Protein AF-0000000082829479 (afdb_homodimer)

Radius of gyration: 20.11 Å; Cα contacts (8 Å, |Δi|>4): 450; chains: 2; bounding box: 52×61×46 Å

Secondary structure (DSSP, 8-state):
-EEEEEEEEEEEEEEEEEETTEEEEEEEEEEEE----STTEEE-EEEEEE-SSHHHHHTTTTS-SSEEEEEEEEEEE-SS-EEEEEEEEE-TTS---------/-EEEEEEEEEEEEEEEEEETTEEEEEEEEEEEE-----TTEEE-EEEEEE-SSHHHHHHHTTS-SSEEEEEEEEEEE-SS-EEEEEEEEE-TTS---------

Sequence (206 aa):
MQFKTEMIILGAKSSKGEFNGKPYDSTTVFYQADLQSGENFVGQVGESIKWGTSFNFERIKNLPFPFTCTATMEQVSNGKSSVLILVDLDLSKVSQSTSAKLAMQFKTEMIILGAKSSKGEFNGKPYDSTTVFYQADLQSGENFVGQVGESIKWGTSFNFERIKNLPFPFTCTATMEQVSNGKSSVLILVDLDLSKVSQSTSAKLA

Nearest PDB structures (foldseek):
  5xgt-assembly1_A  TM=4.710E-01  e=6.781E-02  Staphylococcus aureus
  7dep-assembly1_B-2  TM=4.517E-01  e=6.075E-02  Staphylococcus aureus subsp. aureus ED98
  7d8j-assembly1_B-2  TM=4.539E-01  e=1.633E-01  Staphylococcus aureus subsp. aureus ED98
  1x3g-assembly1_A-2  TM=4.348E-01  e=1.725E-01  Mycolicibacterium smegmatis
  7pt6-assembly1_4  TM=4.666E-01  e=1.733E+00  Saccharomyces cerevisiae S288C

Structure (mmCIF, N/CA/C/O backbone):
data_AF-0000000082829479-model_v1
#
loop_
_entity.id
_entity.type
_entity.pdbx_description
1 polymer 'Uncharacterized protein'
#
loop_
_atom_site.group_PDB
_atom_site.id
_atom_site.type_symbol
_atom_site.label_atom_id
_atom_site.label_alt_id
_atom_site.label_comp_id
_atom_site.label_asym_id
_atom_site.label_entity_id
_atom_site.label_seq_id
_atom_site.pdbx_PDB_ins_code
_atom_site.Cartn_x
_atom_site.Cartn_y
_atom_site.Cartn_z
_atom_site.occupancy
_atom_site.B_iso_or_equiv
_atom_site.auth_seq_id
_atom_site.auth_comp_id
_atom_site.auth_asym_id
_atom_site.auth_atom_id
_atom_site.pdbx_PDB_model_num
ATOM 1 N N . MET A 1 1 ? -13.148 6.293 20.5 1 87.44 1 MET A N 1
ATOM 2 C CA . MET A 1 1 ? -12.008 6.145 21.406 1 87.44 1 MET A CA 1
ATOM 3 C C . MET A 1 1 ? -10.695 6.289 20.625 1 87.44 1 MET A C 1
ATOM 5 O O . MET A 1 1 ? -10.609 5.898 19.469 1 87.44 1 MET A O 1
ATOM 9 N N . GLN A 1 2 ? -9.641 7.023 21.391 1 93.12 2 GLN A N 1
ATOM 10 C CA . GLN A 1 2 ? -8.328 7.215 20.781 1 93.12 2 GLN A CA 1
ATOM 11 C C . GLN A 1 2 ? -7.301 6.25 21.359 1 93.12 2 GLN A C 1
ATOM 13 O O . GLN A 1 2 ? -7.352 5.926 22.562 1 93.12 2 GLN A O 1
ATOM 18 N N . PHE A 1 3 ? -6.398 5.75 20.469 1 95.62 3 PHE A N 1
ATOM 19 C CA . PHE A 1 3 ? -5.293 4.906 20.922 1 95.62 3 PHE A CA 1
ATOM 20 C C . PHE A 1 3 ? -4.008 5.262 20.188 1 95.62 3 PHE A C 1
ATOM 22 O O . PHE A 1 3 ? -4.043 5.914 19.141 1 95.62 3 PHE A O 1
ATOM 29 N N . LYS A 1 4 ? -2.92 4.777 20.844 1 97.12 4 LY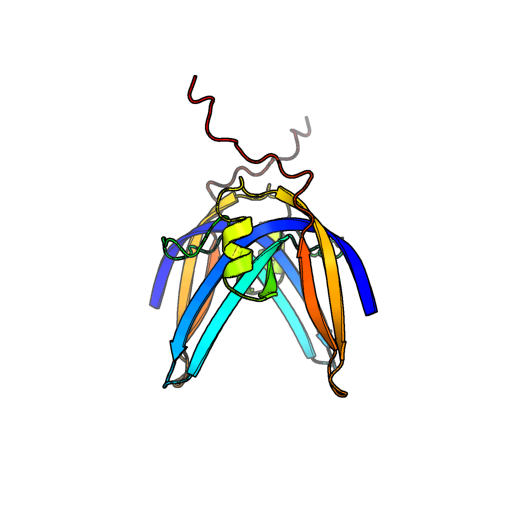S A N 1
ATOM 30 C CA . LYS A 1 4 ? -1.614 5.035 20.234 1 97.12 4 LYS A CA 1
ATOM 31 C C . LYS A 1 4 ? -0.97 3.746 19.75 1 97.12 4 LYS A C 1
ATOM 33 O O . LYS A 1 4 ? -1.113 2.693 20.375 1 97.12 4 LYS A O 1
ATOM 38 N N . THR A 1 5 ? -0.318 3.91 18.688 1 96.19 5 THR A N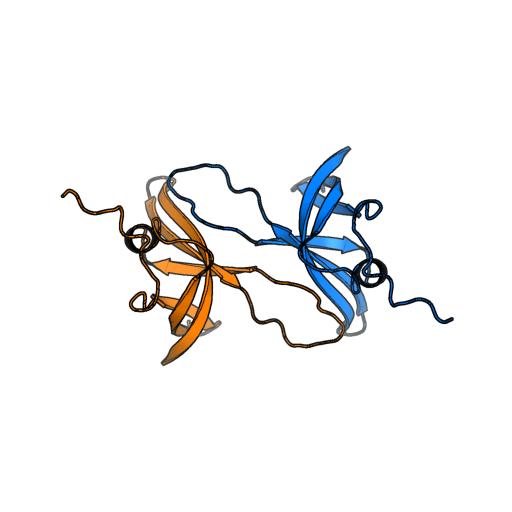 1
ATOM 39 C CA . THR A 1 5 ? 0.402 2.771 18.125 1 96.19 5 THR A CA 1
ATOM 40 C C . THR A 1 5 ? 1.676 3.23 17.422 1 96.19 5 THR A C 1
ATOM 42 O O . THR A 1 5 ? 1.763 4.371 16.953 1 96.19 5 THR A O 1
ATOM 45 N N . GLU A 1 6 ? 2.65 2.336 17.391 1 96.69 6 GLU A N 1
ATOM 46 C CA . GLU A 1 6 ? 3.838 2.613 16.594 1 96.69 6 GLU A CA 1
ATOM 47 C C . GLU A 1 6 ? 3.609 2.248 15.125 1 96.69 6 GLU A C 1
ATOM 49 O O . GLU A 1 6 ? 3.121 1.157 14.82 1 96.69 6 GLU A O 1
ATOM 54 N N . MET A 1 7 ? 3.969 3.232 14.266 1 96.19 7 MET A N 1
ATOM 55 C CA . MET A 1 7 ? 3.787 3.014 12.828 1 96.19 7 MET A CA 1
ATOM 56 C C . MET A 1 7 ? 5.062 3.34 12.062 1 96.19 7 MET A C 1
ATOM 58 O O . MET A 1 7 ? 5.848 4.191 12.492 1 96.19 7 MET A O 1
ATOM 62 N N . ILE A 1 8 ? 5.234 2.545 10.984 1 95.94 8 ILE A N 1
ATOM 63 C CA . ILE A 1 8 ? 6.25 2.906 10 1 95.94 8 ILE A CA 1
ATOM 64 C C . ILE A 1 8 ? 5.602 3.648 8.836 1 95.94 8 ILE A C 1
ATOM 66 O O . ILE A 1 8 ? 4.816 3.068 8.086 1 95.94 8 ILE A O 1
ATOM 70 N N . ILE A 1 9 ? 5.914 4.906 8.68 1 97.38 9 ILE A N 1
ATOM 71 C CA . ILE A 1 9 ? 5.375 5.75 7.621 1 97.38 9 ILE A CA 1
ATOM 72 C C . ILE A 1 9 ? 6.238 5.613 6.367 1 97.38 9 ILE A C 1
ATOM 74 O O . ILE A 1 9 ? 7.453 5.836 6.414 1 97.38 9 ILE A O 1
ATOM 78 N N . LEU A 1 10 ? 5.562 5.25 5.34 1 95.81 10 LEU A N 1
ATOM 79 C CA . LEU A 1 10 ? 6.27 4.996 4.09 1 95.81 10 LEU A CA 1
ATOM 80 C C . LEU A 1 10 ? 6.238 6.227 3.188 1 95.81 10 LEU A C 1
ATOM 82 O O . LEU A 1 10 ? 7.125 6.418 2.355 1 95.81 10 LEU A O 1
ATOM 86 N N . GLY A 1 11 ? 5.203 6.992 3.303 1 95.62 11 GLY A N 1
ATOM 87 C CA . GLY A 1 11 ? 5.008 8.164 2.465 1 95.62 11 GLY A CA 1
ATOM 88 C C . GLY A 1 11 ? 3.689 8.867 2.721 1 95.62 11 GLY A C 1
ATOM 89 O O . GLY A 1 11 ? 2.979 8.539 3.67 1 95.62 11 GLY A O 1
ATOM 90 N N . ALA A 1 12 ? 3.461 9.875 1.854 1 96.81 12 ALA A N 1
ATOM 91 C CA . ALA A 1 12 ? 2.223 10.641 1.991 1 96.81 12 ALA A CA 1
ATOM 92 C C . ALA A 1 12 ? 1.906 11.406 0.71 1 96.81 12 ALA A C 1
ATOM 94 O O . ALA A 1 12 ? 2.789 11.633 -0.12 1 96.81 12 ALA A O 1
ATOM 95 N N . LYS A 1 13 ? 0.643 11.656 0.628 1 95.5 13 LYS A N 1
ATOM 96 C CA . LYS A 1 13 ? 0.143 12.461 -0.486 1 95.5 13 LYS A CA 1
ATOM 97 C C . LYS A 1 13 ? -0.833 13.531 -0.002 1 95.5 13 LYS A C 1
ATOM 99 O O . LYS A 1 13 ? -1.669 13.266 0.865 1 95.5 13 LYS A O 1
ATOM 104 N N . SER A 1 14 ? -0.688 14.68 -0.664 1 96.31 14 SER A N 1
ATOM 105 C CA . SER A 1 14 ? -1.667 15.727 -0.41 1 96.31 14 SER A CA 1
ATOM 106 C C . SER A 1 14 ? -2.582 15.938 -1.612 1 96.31 14 SER A C 1
ATOM 108 O O . SER A 1 14 ? -2.16 15.758 -2.758 1 96.31 14 SER A O 1
ATOM 110 N N . SER A 1 15 ? -3.762 16.203 -1.288 1 93.56 15 SER A N 1
ATOM 111 C CA . SER A 1 15 ? -4.758 16.531 -2.303 1 93.56 15 SER A CA 1
ATOM 112 C C . SER A 1 15 ? -5.516 17.797 -1.935 1 93.56 15 SER A C 1
ATOM 114 O O . SER A 1 15 ? -6.246 17.828 -0.941 1 93.56 15 SER A O 1
ATOM 116 N N . LYS A 1 16 ? -5.215 18.797 -2.793 1 94.31 16 LYS A N 1
ATOM 117 C CA . LYS A 1 16 ? -5.863 20.078 -2.568 1 94.31 16 LYS A CA 1
ATOM 118 C C . LYS A 1 16 ? -6.316 20.703 -3.885 1 94.31 16 LYS A C 1
ATOM 120 O O . LYS A 1 16 ? -5.559 20.734 -4.855 1 94.31 16 LYS A O 1
ATOM 125 N N . GLY A 1 17 ? -7.578 21.062 -3.918 1 94.25 17 GLY A N 1
ATOM 126 C CA . GLY A 1 17 ? -8.102 21.703 -5.117 1 94.25 17 GLY A CA 1
ATOM 127 C C . GLY A 1 17 ? -9.609 21.859 -5.098 1 94.25 17 GLY A C 1
ATOM 128 O O . GLY A 1 17 ? -10.195 22.141 -4.051 1 94.25 17 GLY A O 1
ATOM 129 N N . GLU A 1 18 ? -10.188 21.938 -6.27 1 94 18 GLU A N 1
ATOM 130 C CA . GLU A 1 18 ? -11.625 22.062 -6.449 1 94 18 GLU A CA 1
ATOM 131 C C . GLU A 1 18 ? -12.141 21.047 -7.477 1 94 18 GLU A C 1
ATOM 133 O O . GLU A 1 18 ? -11.508 20.844 -8.516 1 94 18 GLU A O 1
ATOM 138 N N . PHE A 1 19 ? -13.203 20.312 -7.082 1 92.19 19 PHE A N 1
ATOM 139 C CA . PHE A 1 19 ? -13.859 19.391 -8 1 92.19 19 PHE A CA 1
ATOM 140 C C . PHE A 1 19 ? -15.336 19.719 -8.141 1 92.19 19 PHE A C 1
ATOM 142 O O . PHE A 1 19 ? -16.109 19.594 -7.184 1 92.19 19 PHE A O 1
ATOM 149 N N . ASN A 1 20 ? -15.664 20.078 -9.266 1 94.88 20 ASN A N 1
ATOM 150 C CA . ASN A 1 20 ? -17.047 20.469 -9.539 1 94.88 20 ASN A CA 1
ATOM 151 C C . ASN A 1 20 ? -17.516 21.547 -8.562 1 94.88 20 ASN A C 1
ATOM 153 O O . ASN A 1 20 ? -18.609 21.438 -8 1 94.88 20 ASN A O 1
ATOM 157 N N . GLY A 1 21 ? -16.688 22.453 -8.258 1 94.56 21 GLY A N 1
ATOM 158 C CA . GLY A 1 21 ? -17.031 23.594 -7.422 1 94.56 21 GLY A CA 1
ATOM 159 C C . GLY A 1 21 ? -16.859 23.312 -5.938 1 94.56 21 GLY A C 1
ATOM 160 O O . GLY A 1 21 ? -17.047 24.203 -5.109 1 94.56 21 GLY A O 1
ATOM 161 N N . LYS A 1 22 ? -16.609 22.172 -5.562 1 95.44 22 LYS A N 1
ATOM 162 C CA . LYS A 1 22 ? -16.422 21.812 -4.156 1 95.44 22 LYS A CA 1
ATOM 163 C C . LYS A 1 22 ? -14.938 21.656 -3.826 1 95.44 22 LYS A C 1
ATOM 165 O O . LYS A 1 22 ? -14.234 20.875 -4.469 1 95.44 22 LYS A O 1
ATOM 170 N N . PRO A 1 23 ? -14.539 22.578 -2.912 1 96.38 23 PRO A N 1
ATOM 171 C CA . PRO A 1 23 ? -13.133 22.453 -2.506 1 96.38 23 PRO A CA 1
ATOM 172 C C . PRO A 1 23 ? -12.836 21.172 -1.752 1 96.38 23 PRO A C 1
ATOM 174 O O . PRO A 1 23 ? -13.695 20.672 -1.02 1 96.38 23 PRO A O 1
ATOM 177 N N . TYR A 1 24 ? -11.633 20.609 -1.949 1 96 24 TYR A N 1
ATOM 178 C CA . TYR A 1 24 ? -11.148 19.5 -1.144 1 96 24 TYR A CA 1
ATOM 179 C C . TYR A 1 24 ? -9.719 19.734 -0.672 1 96 24 TYR A C 1
ATOM 181 O O . TYR A 1 24 ? -8.977 20.5 -1.298 1 96 24 TYR A O 1
ATOM 189 N N . ASP A 1 25 ? -9.359 19.359 0.456 1 97.5 25 ASP A N 1
ATOM 190 C CA . ASP A 1 25 ? -8.055 19.453 1.1 1 97.5 25 ASP A CA 1
ATOM 191 C C . ASP A 1 25 ? -7.816 18.266 2.037 1 97.5 25 ASP A C 1
ATOM 193 O O . ASP A 1 25 ? -8.492 18.141 3.062 1 97.5 25 ASP A O 1
ATOM 197 N N . SER A 1 26 ? -6.809 17.391 1.611 1 96.88 26 SER A N 1
ATOM 198 C CA . SER A 1 26 ? -6.625 16.203 2.438 1 96.88 26 SER A CA 1
ATOM 199 C C . SER A 1 26 ? -5.184 15.695 2.371 1 96.88 26 SER A C 1
ATOM 201 O O . SER A 1 26 ? -4.43 16.078 1.476 1 96.88 26 SER A O 1
ATOM 203 N N . THR A 1 27 ? -4.809 14.859 3.33 1 97.56 27 THR A N 1
ATOM 204 C CA . THR A 1 27 ? -3.557 14.109 3.338 1 97.56 27 THR A CA 1
ATOM 205 C C . THR A 1 27 ? -3.824 12.609 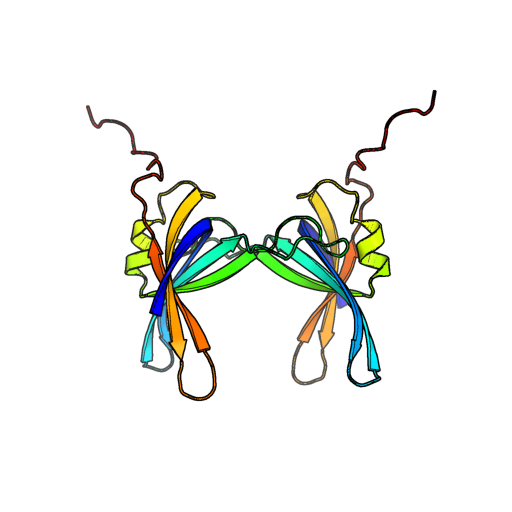3.492 1 97.56 27 THR A C 1
ATOM 207 O O . THR A 1 27 ? -4.645 12.203 4.32 1 97.56 27 THR A O 1
ATOM 210 N N . THR A 1 28 ? -3.252 11.891 2.664 1 96.75 28 THR A N 1
ATOM 211 C CA . THR A 1 28 ? -3.219 10.438 2.797 1 96.75 28 THR A CA 1
ATOM 212 C C . THR A 1 28 ? -1.827 9.961 3.203 1 96.75 28 THR A C 1
ATOM 214 O O . THR A 1 28 ? -0.832 10.336 2.578 1 96.75 28 THR A O 1
ATOM 217 N N . VAL A 1 29 ? -1.782 9.172 4.27 1 97.62 29 VAL A N 1
ATOM 218 C CA . VAL A 1 29 ? -0.522 8.609 4.746 1 97.62 29 VAL A CA 1
ATOM 219 C C . VAL A 1 29 ? -0.43 7.137 4.34 1 97.62 29 VAL A C 1
ATOM 221 O O . VAL A 1 29 ? -1.406 6.395 4.457 1 97.62 29 VAL A O 1
ATOM 224 N N . PHE A 1 30 ? 0.696 6.777 3.787 1 96.12 30 PHE A N 1
ATOM 225 C CA . PHE A 1 30 ? 1.007 5.383 3.482 1 96.12 30 PHE A CA 1
ATOM 226 C C . PHE A 1 30 ? 1.889 4.777 4.566 1 96.12 30 PHE A C 1
ATOM 228 O O .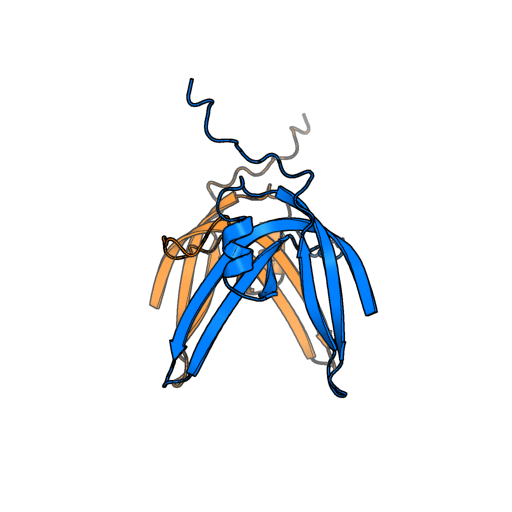 PHE A 1 30 ? 2.902 5.363 4.953 1 96.12 30 PHE A O 1
ATOM 235 N N . TYR A 1 31 ? 1.448 3.635 5.055 1 96.19 31 TYR A N 1
ATOM 236 C CA . TYR A 1 31 ? 2.174 3.031 6.168 1 96.19 31 TYR A CA 1
ATOM 237 C C . TYR A 1 31 ? 2.291 1.523 5.988 1 96.19 31 TYR A C 1
ATOM 239 O O . TYR A 1 31 ? 1.515 0.917 5.246 1 96.19 31 TYR A O 1
ATOM 247 N N . GLN A 1 32 ? 3.279 0.987 6.637 1 93.75 32 GLN A N 1
ATOM 248 C CA . GLN A 1 32 ? 3.482 -0.458 6.613 1 93.75 32 GLN A CA 1
ATOM 249 C C . GLN A 1 32 ? 2.451 -1.172 7.484 1 93.75 32 GLN A C 1
ATOM 251 O O . GLN A 1 32 ? 2.408 -0.965 8.703 1 93.75 32 GLN A O 1
ATOM 256 N N . ALA A 1 33 ? 1.668 -1.946 6.793 1 90.06 33 ALA A N 1
ATOM 257 C CA . ALA A 1 33 ? 0.646 -2.689 7.523 1 90.06 33 ALA A CA 1
ATOM 258 C C . ALA A 1 33 ? 1.238 -3.932 8.188 1 90.06 33 ALA A C 1
ATOM 260 O O . ALA A 1 33 ? 2.137 -4.566 7.629 1 90.06 33 ALA A O 1
ATOM 261 N N . ASP A 1 34 ? 0.665 -4.133 9.391 1 78.56 34 ASP A N 1
ATOM 262 C CA . ASP A 1 34 ? 1.026 -5.371 10.078 1 78.56 34 ASP A CA 1
ATOM 263 C C . ASP A 1 34 ? 0.134 -6.527 9.633 1 78.56 34 ASP A C 1
ATOM 265 O O . ASP A 1 34 ? -1.079 -6.5 9.852 1 78.56 34 ASP A O 1
ATOM 269 N N . LEU A 1 35 ? 0.639 -7.273 8.68 1 72.44 35 LEU A N 1
ATOM 270 C CA . LEU A 1 35 ? -0.17 -8.438 8.344 1 72.44 35 LEU A CA 1
ATOM 271 C C . LEU A 1 35 ? 0.124 -9.594 9.297 1 72.44 35 LEU A C 1
ATOM 273 O O . LEU A 1 35 ? 1.241 -9.719 9.797 1 72.44 35 LEU A O 1
ATOM 277 N N . GLN A 1 36 ? -1.011 -10.188 9.695 1 65.25 36 GLN A N 1
ATOM 278 C CA . GLN A 1 36 ? -0.919 -11.312 10.617 1 65.25 36 GLN A CA 1
ATOM 279 C C . GLN A 1 36 ? 0.109 -12.336 10.133 1 65.25 36 GLN A C 1
ATOM 281 O O . GLN A 1 36 ? 0.183 -12.633 8.938 1 65.25 36 GLN A O 1
ATOM 286 N N . SER A 1 37 ? 1.046 -12.57 11.039 1 63.72 37 SER A N 1
ATOM 287 C CA . SER A 1 37 ? 2.082 -13.578 10.867 1 63.72 37 SER A CA 1
ATOM 288 C C . SER A 1 37 ? 1.479 -14.93 10.5 1 63.72 37 SER A C 1
ATOM 290 O O . SER A 1 37 ? 0.489 -15.359 11.102 1 63.72 37 SER A O 1
ATOM 292 N N . GLY A 1 38 ? 1.53 -15.344 9.234 1 74.69 38 GLY A N 1
ATOM 293 C CA . GLY A 1 38 ? 1.189 -16.688 8.789 1 74.69 38 GLY A CA 1
ATOM 294 C C . GLY A 1 38 ? 2.029 -17.156 7.613 1 74.69 38 GLY A C 1
ATOM 295 O O . GLY A 1 38 ? 2.928 -16.453 7.16 1 74.69 38 GLY A O 1
ATOM 296 N N . GLU A 1 39 ? 1.783 -18.422 7.371 1 83.5 39 GLU A N 1
ATOM 297 C CA . GLU A 1 39 ? 2.512 -19.047 6.27 1 83.5 39 GLU A CA 1
ATOM 298 C C . GLU A 1 39 ? 2.025 -18.531 4.922 1 83.5 39 GLU A C 1
ATOM 300 O O . GLU A 1 39 ? 2.65 -18.781 3.889 1 83.5 39 GLU A O 1
ATOM 305 N N . ASN A 1 40 ? 1.023 -17.641 4.938 1 93.06 40 ASN A N 1
ATOM 306 C CA . ASN A 1 40 ? 0.413 -17.219 3.678 1 93.06 40 ASN A CA 1
ATOM 307 C C . ASN A 1 40 ? 0.745 -15.773 3.344 1 93.06 40 ASN A C 1
ATOM 309 O O . ASN A 1 40 ? 0.07 -15.148 2.523 1 93.06 40 ASN A O 1
ATOM 313 N N . PHE A 1 41 ? 1.721 -15.266 4.023 1 93.5 41 PHE A N 1
ATOM 314 C CA . PHE A 1 41 ? 2.131 -13.891 3.777 1 93.5 41 PHE A CA 1
ATOM 315 C C . PHE A 1 41 ? 3.65 -13.766 3.789 1 93.5 41 PHE A C 1
ATOM 317 O O . PHE A 1 41 ? 4.32 -14.375 4.625 1 93.5 41 PHE A O 1
ATOM 324 N N . VAL A 1 42 ? 4.238 -13.047 2.875 1 93.06 42 VAL A N 1
ATOM 325 C CA . VAL A 1 42 ? 5.664 -12.742 2.855 1 93.06 42 VAL A CA 1
ATOM 326 C C . VAL A 1 42 ? 5.871 -11.281 2.473 1 93.06 42 VAL A C 1
ATOM 328 O O . VAL A 1 42 ? 5.086 -10.711 1.707 1 93.06 42 VAL A O 1
ATOM 331 N N . GLY A 1 43 ? 6.906 -10.609 3.029 1 93.38 43 GLY A N 1
ATOM 332 C CA . GLY A 1 43 ? 7.305 -9.258 2.656 1 93.38 43 GLY A CA 1
ATOM 333 C C . GLY A 1 43 ? 6.559 -8.188 3.422 1 93.38 43 GLY A C 1
ATOM 334 O O . GLY A 1 43 ? 6.422 -8.266 4.645 1 93.38 43 GLY A O 1
ATOM 335 N N . GLN A 1 44 ? 6.234 -7.125 2.705 1 90.56 44 GLN A N 1
ATOM 336 C CA . GLN A 1 44 ? 5.609 -5.949 3.303 1 90.56 44 GLN A CA 1
ATOM 337 C C . GLN A 1 44 ? 4.328 -5.574 2.566 1 90.56 44 GLN A C 1
ATOM 339 O O . GLN A 1 44 ? 4.219 -5.777 1.355 1 90.56 44 GLN A O 1
ATOM 344 N N . VAL A 1 45 ? 3.447 -5.066 3.361 1 91.5 45 VAL A N 1
ATOM 345 C CA . VAL A 1 45 ? 2.209 -4.535 2.799 1 91.5 45 VAL A CA 1
ATOM 346 C C . VAL A 1 45 ? 2.057 -3.064 3.178 1 91.5 45 VAL A C 1
ATOM 348 O O . VAL A 1 45 ? 2.242 -2.693 4.34 1 91.5 45 VAL A O 1
ATOM 351 N N . GLY A 1 46 ? 1.848 -2.273 2.166 1 92.69 46 GLY A N 1
ATOM 352 C CA . GLY A 1 46 ? 1.509 -0.879 2.408 1 92.69 46 GLY A CA 1
ATOM 353 C C . GLY A 1 46 ? 0.013 -0.627 2.451 1 92.69 46 GLY A C 1
ATOM 354 O O . GLY A 1 46 ? -0.744 -1.225 1.683 1 92.69 46 GLY A O 1
ATOM 355 N N . GLU A 1 47 ? -0.371 0.164 3.389 1 92.31 47 GLU A N 1
ATOM 356 C CA . GLU A 1 47 ? -1.757 0.615 3.473 1 92.31 47 GLU A CA 1
ATOM 357 C C . GLU A 1 47 ? -1.839 2.137 3.551 1 92.31 47 GLU A C 1
ATOM 359 O O . GLU A 1 47 ? -0.815 2.812 3.668 1 92.31 47 GLU A O 1
ATOM 364 N N . SER A 1 48 ? -2.98 2.576 3.342 1 93.88 48 SER A N 1
ATOM 365 C CA . SER A 1 48 ? -3.164 4.023 3.41 1 93.88 48 SER A CA 1
ATOM 366 C C . SER A 1 48 ? -4.215 4.398 4.445 1 93.88 48 SER A C 1
ATOM 368 O O . SER A 1 48 ? -5.117 3.609 4.742 1 93.88 48 SER A O 1
ATOM 370 N N . ILE A 1 49 ? -4.07 5.613 4.98 1 95.12 49 ILE A N 1
ATOM 371 C CA . ILE A 1 49 ? -5.016 6.145 5.953 1 95.12 49 ILE A CA 1
ATOM 372 C C . ILE A 1 49 ? -5.102 7.664 5.816 1 95.12 49 ILE A C 1
ATOM 374 O O . ILE A 1 49 ? -4.102 8.32 5.527 1 95.12 49 ILE A O 1
ATOM 378 N N . LYS A 1 50 ? -6.27 8.219 6.012 1 96 50 LYS A N 1
ATOM 379 C CA . LYS A 1 50 ? -6.449 9.664 5.938 1 96 50 LYS A CA 1
ATOM 380 C C . LYS A 1 50 ? -5.891 10.352 7.176 1 96 50 LYS A C 1
ATOM 382 O O . LYS A 1 50 ? -6.043 9.852 8.297 1 96 50 LYS A O 1
ATOM 387 N N . TRP A 1 51 ? -5.34 11.617 6.801 1 97.75 51 TRP A N 1
ATOM 388 C CA . TRP A 1 51 ? -4.797 12.414 7.902 1 97.75 51 TRP A CA 1
ATOM 389 C C . TRP A 1 51 ? -5.074 13.898 7.691 1 97.75 51 TRP A C 1
ATOM 391 O O . TRP A 1 51 ? -4.191 14.648 7.266 1 97.75 51 TRP A O 1
ATOM 401 N N . GLY A 1 52 ? -6.297 14.297 7.957 1 96.12 52 GLY A N 1
ATOM 402 C CA . GLY A 1 52 ? -6.672 15.703 7.938 1 96.12 52 GLY A CA 1
ATOM 403 C C . GLY A 1 52 ? -6.434 16.359 6.59 1 96.12 52 GLY A C 1
ATOM 404 O O . GLY A 1 52 ? -6.77 15.797 5.547 1 96.12 52 GLY A O 1
ATOM 405 N N . THR A 1 53 ? -5.867 17.641 6.66 1 97.25 53 THR A N 1
ATOM 406 C CA . THR A 1 53 ? -5.707 18.453 5.465 1 97.25 53 THR A CA 1
ATOM 407 C C . THR A 1 53 ? -4.258 18.438 4.988 1 97.25 53 THR A C 1
ATOM 409 O O . THR A 1 53 ? -3.391 17.859 5.645 1 97.25 53 THR A O 1
ATOM 412 N N . SER A 1 54 ? -4.047 19.156 3.939 1 97.19 54 SER A N 1
ATOM 413 C CA . SER A 1 54 ? -2.709 19.266 3.367 1 97.19 54 SER A CA 1
ATOM 414 C C . SER A 1 54 ? -1.729 19.891 4.359 1 97.19 54 SER A C 1
ATOM 416 O O . SER A 1 54 ? -0.515 19.719 4.227 1 97.19 54 SER A O 1
ATOM 418 N N . PHE A 1 55 ? -2.234 20.609 5.34 1 97.06 55 PHE A N 1
ATOM 419 C CA . PHE A 1 55 ? -1.398 21.109 6.426 1 97.06 55 PHE A CA 1
ATOM 420 C C . PHE A 1 55 ? -0.554 19.984 7.02 1 97.06 55 PHE A C 1
ATOM 422 O O . PHE A 1 55 ? 0.626 20.188 7.312 1 97.06 55 PHE A O 1
ATOM 429 N N . ASN A 1 56 ? -1.116 18.828 7.16 1 97.81 56 ASN A N 1
ATOM 430 C CA . ASN A 1 56 ? -0.404 17.703 7.773 1 97.81 56 ASN A CA 1
ATOM 431 C C . ASN A 1 56 ? 0.674 17.156 6.844 1 97.81 56 ASN A C 1
ATOM 433 O O . ASN A 1 56 ? 1.71 16.672 7.309 1 97.81 56 ASN A O 1
ATOM 437 N N . PHE A 1 57 ? 0.415 17.203 5.625 1 98 57 PHE A N 1
ATOM 438 C CA . PHE A 1 57 ? 1.419 16.797 4.648 1 98 57 PHE A CA 1
ATOM 439 C C . PHE A 1 57 ? 2.662 17.672 4.754 1 98 57 PHE A C 1
ATOM 441 O O . PHE A 1 57 ? 3.787 17.156 4.738 1 98 57 PHE A O 1
ATOM 448 N N . GLU A 1 58 ? 2.486 18.984 4.938 1 97.12 58 GLU A N 1
ATOM 449 C CA . GLU A 1 58 ? 3.596 19.922 5.035 1 97.12 58 GLU A CA 1
ATOM 450 C C . GLU A 1 58 ? 4.484 19.609 6.238 1 97.12 58 GLU A C 1
ATOM 452 O O . GLU A 1 58 ? 5.691 19.844 6.199 1 97.12 58 GLU A O 1
ATOM 457 N N . ARG A 1 59 ? 3.947 19.031 7.195 1 97 59 ARG A N 1
ATOM 458 C CA . ARG A 1 59 ? 4.68 18.766 8.43 1 97 59 ARG A CA 1
ATOM 459 C C . ARG A 1 59 ? 5.695 17.641 8.234 1 97 59 ARG A C 1
ATOM 461 O O . ARG A 1 59 ? 6.66 17.531 8.992 1 97 59 ARG A O 1
ATOM 468 N N . ILE A 1 60 ? 5.5 16.859 7.168 1 97.25 60 ILE A N 1
ATOM 469 C CA . ILE A 1 60 ? 6.352 15.672 7.117 1 97.25 60 ILE A CA 1
ATOM 470 C C . ILE A 1 60 ? 7.051 15.594 5.762 1 97.25 60 ILE A C 1
ATOM 472 O O . ILE A 1 60 ? 7.883 14.719 5.535 1 97.25 60 ILE A O 1
ATOM 476 N N . LYS A 1 61 ? 6.781 16.453 4.812 1 95.44 61 LYS A N 1
ATOM 477 C CA . LYS A 1 61 ? 7.234 16.312 3.43 1 95.44 61 LYS A CA 1
ATOM 478 C C . LYS A 1 61 ? 8.758 16.375 3.346 1 95.44 61 LYS A C 1
ATOM 480 O O . LYS A 1 61 ? 9.352 15.836 2.412 1 95.44 61 LYS A O 1
ATOM 485 N N . ASN A 1 62 ? 9.391 16.984 4.324 1 95.38 62 ASN A N 1
ATOM 486 C CA . ASN A 1 62 ? 10.844 17.156 4.254 1 95.38 62 ASN A CA 1
ATOM 487 C C . ASN A 1 62 ? 11.57 16.125 5.121 1 95.38 62 ASN A C 1
ATOM 489 O O . ASN A 1 62 ? 12.797 16.156 5.23 1 95.38 62 ASN A O 1
ATOM 493 N N . LEU A 1 63 ? 10.852 15.211 5.703 1 95.12 63 LEU A N 1
ATOM 494 C CA . LEU A 1 63 ? 11.469 14.156 6.5 1 95.12 63 LEU A CA 1
ATOM 495 C C . LEU A 1 63 ? 11.977 13.031 5.613 1 95.12 63 LEU A C 1
ATOM 497 O O . LEU A 1 63 ? 11.492 12.844 4.496 1 95.12 63 LEU A O 1
ATOM 501 N N . PRO A 1 64 ? 13.008 12.398 6.148 1 95.06 64 PRO A N 1
ATOM 502 C CA . PRO A 1 64 ? 13.422 11.203 5.418 1 95.06 64 PRO A CA 1
ATOM 503 C C . PRO A 1 64 ? 12.438 10.039 5.582 1 95.06 64 PRO A C 1
ATOM 505 O O . PRO A 1 64 ? 11.953 9.797 6.688 1 95.06 64 PRO A O 1
ATOM 508 N N . PHE A 1 65 ? 12.102 9.438 4.5 1 94.06 65 PHE A N 1
ATOM 509 C CA . PHE A 1 65 ? 11.25 8.25 4.535 1 94.06 65 PHE A CA 1
ATOM 510 C C . PHE A 1 65 ? 12.047 7.004 4.191 1 94.06 65 PHE A C 1
ATOM 512 O O . PHE A 1 65 ? 12.984 7.059 3.389 1 94.06 65 PHE A O 1
ATOM 519 N N . PRO A 1 66 ? 11.625 5.801 4.73 1 93.62 66 PRO A N 1
ATOM 520 C CA . PRO A 1 66 ? 10.57 5.664 5.734 1 93.62 66 PRO A CA 1
ATOM 521 C C . PRO A 1 66 ? 11.023 6.098 7.129 1 93.62 66 PRO A C 1
ATOM 523 O O . PRO A 1 66 ? 12.227 6.191 7.391 1 93.62 66 PRO A O 1
ATOM 526 N N . PHE A 1 67 ? 10.039 6.414 8 1 96.25 67 PHE A N 1
ATOM 527 C CA . PHE A 1 67 ? 10.383 6.684 9.391 1 96.25 67 PHE A CA 1
ATOM 528 C C . PHE A 1 67 ? 9.367 6.051 10.336 1 96.25 67 PHE A C 1
ATOM 530 O O . PHE A 1 67 ? 8.234 5.766 9.93 1 96.25 67 PHE A O 1
ATOM 537 N N . THR A 1 68 ? 9.812 5.789 11.594 1 97.06 68 THR A N 1
ATOM 538 C CA . THR A 1 68 ? 8.961 5.234 12.641 1 97.06 68 THR A CA 1
ATOM 539 C C . THR A 1 68 ? 8.5 6.324 13.602 1 97.06 68 THR A C 1
ATOM 541 O O . THR A 1 68 ? 9.281 7.203 13.969 1 97.06 68 THR A O 1
ATOM 544 N N . CYS A 1 69 ? 7.27 6.23 13.953 1 97.81 69 CYS A N 1
ATOM 545 C CA . CYS A 1 69 ? 6.762 7.195 14.93 1 97.81 69 CYS A CA 1
ATOM 546 C C . CYS A 1 69 ? 5.551 6.641 15.664 1 97.81 69 CYS A C 1
ATOM 548 O O . CYS A 1 69 ? 5.031 5.582 15.305 1 97.81 69 CYS A O 1
ATOM 550 N N . THR A 1 70 ? 5.188 7.289 16.75 1 98.12 70 THR A N 1
ATOM 551 C CA . THR A 1 70 ? 3.938 6.992 17.438 1 98.12 70 THR A CA 1
ATOM 552 C C . THR A 1 70 ? 2.77 7.727 16.797 1 98.12 70 THR A C 1
ATOM 554 O O . THR A 1 70 ? 2.83 8.945 16.578 1 98.12 70 THR A O 1
ATOM 557 N N . ALA A 1 71 ? 1.787 6.988 16.484 1 98.19 71 ALA A N 1
ATOM 558 C CA . ALA A 1 71 ? 0.582 7.551 15.883 1 98.19 71 ALA A CA 1
ATOM 559 C C . ALA A 1 71 ? -0.593 7.504 16.859 1 98.19 71 ALA A C 1
ATOM 561 O O . ALA A 1 71 ? -0.776 6.512 17.562 1 98.19 71 ALA A O 1
ATOM 562 N N . THR A 1 72 ? -1.329 8.594 16.891 1 98.25 72 THR A N 1
ATOM 563 C CA . THR A 1 72 ? -2.609 8.617 17.594 1 98.25 72 THR A CA 1
ATOM 564 C C . THR A 1 72 ? -3.758 8.352 16.625 1 98.25 72 THR A C 1
ATOM 566 O O . THR A 1 72 ? -3.992 9.125 15.695 1 98.25 72 THR A O 1
ATOM 569 N N . MET A 1 73 ? -4.441 7.27 16.906 1 96.81 73 MET A N 1
ATOM 570 C CA . MET A 1 73 ? -5.539 6.836 16.031 1 96.81 73 MET A CA 1
ATOM 571 C C . MET A 1 73 ? -6.879 6.984 16.75 1 96.81 73 MET A C 1
ATOM 573 O O . MET A 1 73 ? -6.941 6.949 17.984 1 96.81 73 MET A O 1
ATOM 577 N N . GLU A 1 74 ? -7.938 7.191 15.898 1 94.5 74 GLU A N 1
ATOM 578 C CA . GLU A 1 74 ? -9.289 7.25 16.438 1 94.5 74 GLU A CA 1
ATOM 579 C C . GLU A 1 74 ? -10.25 6.387 15.625 1 94.5 74 GLU A C 1
ATOM 581 O O . GLU A 1 74 ? -10.242 6.43 14.398 1 94.5 74 GLU A O 1
ATOM 586 N N . GLN A 1 75 ? -11 5.578 16.359 1 91.81 75 GLN A N 1
ATOM 587 C CA . GLN A 1 75 ? -12.078 4.836 15.719 1 91.81 75 GLN A CA 1
ATOM 588 C C . GLN A 1 75 ? -13.383 5.617 15.766 1 91.81 75 GLN A C 1
ATOM 590 O O . GLN A 1 75 ? -13.836 6.023 16.844 1 91.81 75 GLN A O 1
ATOM 595 N N . VAL A 1 76 ? -13.953 5.918 14.633 1 87.38 76 VAL A N 1
ATOM 596 C CA . VAL A 1 76 ? -15.203 6.668 14.539 1 87.38 76 VAL A CA 1
ATOM 597 C C . VAL A 1 76 ? -16.312 5.766 13.992 1 87.38 76 VAL A C 1
ATOM 599 O O . VAL A 1 76 ? -16.141 5.141 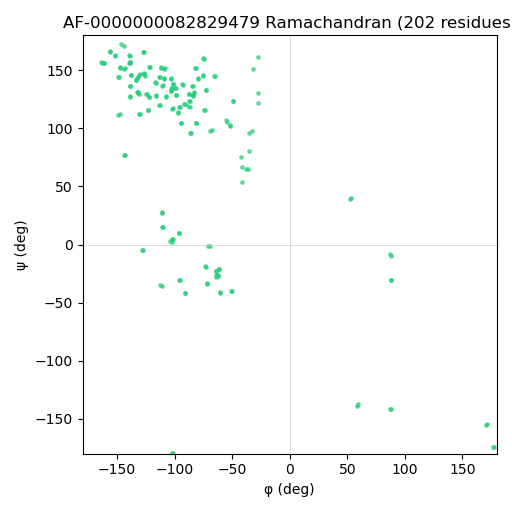12.945 1 87.38 76 VAL A O 1
ATOM 602 N N . SER A 1 77 ? -17.328 5.57 14.703 1 87.44 77 SER A N 1
ATOM 603 C CA . SER A 1 77 ? -18.453 4.727 14.305 1 87.44 77 SER A CA 1
ATOM 604 C C . SER A 1 77 ? -19.609 5.566 13.781 1 87.44 77 SER A C 1
ATOM 606 O O . SER A 1 77 ? -19.875 6.664 14.281 1 87.44 77 SER A O 1
ATOM 608 N N . ASN A 1 78 ? -20.25 5.23 12.664 1 86.38 78 ASN A N 1
ATOM 609 C CA . ASN A 1 78 ? -21.406 5.957 12.133 1 86.38 78 ASN A CA 1
ATOM 610 C C . ASN A 1 78 ? -22.688 5.137 12.234 1 86.38 78 ASN A C 1
ATOM 612 O O . ASN A 1 78 ? -23.656 5.391 11.516 1 86.38 78 ASN A O 1
ATOM 616 N N . GLY A 1 79 ? -22.797 4.238 13.156 1 87.19 79 GLY A N 1
ATOM 617 C CA . GLY A 1 79 ? -23.969 3.404 13.383 1 87.19 79 GLY A CA 1
ATOM 618 C C . GLY A 1 79 ? -23.953 2.121 12.57 1 87.19 79 GLY A C 1
ATOM 619 O O . GLY A 1 79 ? -24.453 1.088 13.023 1 87.19 79 GLY A O 1
ATOM 620 N N . LYS A 1 80 ? -23.281 2.143 11.273 1 89.94 80 LYS A N 1
ATOM 621 C CA . LYS A 1 80 ? -23.234 0.957 10.422 1 89.94 80 LYS A CA 1
ATOM 622 C C . LYS A 1 80 ? -21.828 0.396 10.32 1 89.94 80 LYS A C 1
ATOM 624 O O . LYS A 1 80 ? -21.641 -0.819 10.242 1 89.94 80 LYS A O 1
ATOM 629 N N . SER A 1 81 ? -20.812 1.406 10.312 1 89.44 81 SER A N 1
ATOM 630 C CA . SER A 1 81 ? -19.422 0.976 10.18 1 89.44 81 SER A CA 1
ATOM 631 C C . SER A 1 81 ? -18.5 1.841 11.023 1 89.44 81 SER A C 1
ATOM 633 O O . SER A 1 81 ? -18.891 2.918 11.484 1 89.44 81 SER A O 1
ATOM 635 N N . SER A 1 82 ? -17.406 1.175 11.422 1 90.94 82 SER A N 1
ATOM 636 C CA . SER A 1 82 ? -16.359 1.936 12.102 1 90.94 82 SER A CA 1
ATOM 637 C C . SER A 1 82 ? -15.18 2.219 11.164 1 90.94 82 SER A C 1
ATOM 639 O O . SER A 1 82 ? -14.805 1.364 10.352 1 90.94 82 SER A O 1
ATOM 641 N N . VAL A 1 83 ? -14.719 3.535 11.211 1 86.56 83 VAL A N 1
ATOM 642 C CA . VAL A 1 83 ? -13.578 3.893 10.383 1 86.56 83 VAL A CA 1
ATOM 643 C C . VAL A 1 83 ? -12.414 4.332 11.273 1 86.56 83 VAL A C 1
ATOM 645 O O . VAL A 1 83 ? -12.617 5.035 12.266 1 86.56 83 VAL A O 1
ATOM 648 N N . LEU A 1 84 ? -11.266 3.875 10.828 1 90.19 84 LEU A N 1
ATOM 649 C CA . LEU A 1 84 ? -10.031 4.309 11.484 1 90.19 84 LEU A CA 1
ATOM 650 C C . LEU A 1 84 ? -9.516 5.605 10.867 1 90.19 84 LEU A C 1
ATOM 652 O O . LEU A 1 84 ? -9.43 5.723 9.641 1 90.19 84 LEU A O 1
ATOM 656 N N . ILE A 1 85 ? -9.242 6.543 11.758 1 93 85 ILE A N 1
ATOM 657 C CA . ILE A 1 85 ? -8.664 7.785 11.258 1 93 85 ILE A CA 1
ATOM 658 C C . ILE A 1 85 ? -7.375 8.094 12.008 1 93 85 ILE A C 1
ATOM 660 O O . ILE A 1 85 ? -7.242 7.77 13.195 1 93 85 ILE A O 1
ATOM 664 N N . LEU A 1 86 ? -6.426 8.711 11.344 1 97.88 86 LEU A N 1
ATOM 665 C CA . LEU A 1 86 ? -5.191 9.203 11.945 1 97.88 86 LEU A CA 1
ATOM 666 C C . LEU A 1 86 ? -5.375 10.617 12.477 1 97.88 86 LEU A C 1
ATOM 668 O O . LEU A 1 86 ? -5.707 11.539 11.727 1 97.88 86 LEU A O 1
ATOM 672 N N . VAL A 1 87 ? -5.18 10.742 13.75 1 97.38 87 VAL A N 1
ATOM 673 C CA . VAL A 1 87 ? -5.398 12.023 14.406 1 97.38 87 VAL A CA 1
ATOM 674 C C . VAL A 1 87 ? -4.098 12.828 14.414 1 97.38 87 VAL A C 1
ATOM 676 O O . VAL A 1 87 ? -4.109 14.039 14.195 1 97.38 87 VAL A O 1
ATOM 679 N N . ASP A 1 88 ? -3.023 12.109 14.695 1 98.06 88 ASP A N 1
ATOM 680 C CA . ASP A 1 88 ? -1.763 12.836 14.781 1 98.06 88 ASP A CA 1
ATOM 681 C C . ASP A 1 88 ? -0.57 11.891 14.711 1 98.06 88 ASP A C 1
ATOM 683 O O . ASP A 1 88 ? -0.697 10.703 15.016 1 98.06 88 ASP A O 1
ATOM 687 N N . LEU A 1 89 ? 0.553 12.438 14.312 1 98.25 89 LEU A N 1
ATOM 688 C CA . LEU A 1 89 ? 1.843 11.758 14.367 1 98.25 89 LEU A CA 1
ATOM 689 C C . LEU A 1 89 ? 2.795 12.477 15.32 1 98.25 89 LEU A C 1
ATOM 691 O O . LEU A 1 89 ? 2.959 13.695 15.242 1 98.25 89 LEU A O 1
ATOM 695 N N . ASP A 1 90 ? 3.326 11.727 16.188 1 98.12 90 ASP A N 1
ATOM 696 C CA . ASP A 1 90 ? 4.375 12.273 17.047 1 98.12 90 ASP A CA 1
ATOM 697 C C . ASP A 1 90 ? 5.727 12.258 16.328 1 98.12 90 ASP A C 1
ATOM 699 O O . ASP A 1 90 ? 6.379 11.211 16.25 1 98.12 90 ASP A O 1
ATOM 703 N N . LEU A 1 91 ? 6.172 13.438 15.875 1 97 91 LEU A N 1
ATOM 704 C CA . LEU A 1 91 ? 7.367 13.539 15.047 1 97 91 LEU A CA 1
ATOM 705 C C . LEU A 1 91 ? 8.586 13.883 15.891 1 97 91 LEU A C 1
ATOM 707 O O . LEU A 1 91 ? 9.656 14.18 15.352 1 97 91 LEU A O 1
ATOM 711 N N . SER A 1 92 ? 8.523 13.852 17.156 1 95.31 92 SER A N 1
ATOM 712 C CA . SER A 1 92 ? 9.586 14.297 18.062 1 95.31 92 SER A CA 1
ATOM 713 C C . SER A 1 92 ? 10.836 13.43 17.906 1 95.31 92 SER A C 1
ATOM 715 O O . SER A 1 92 ? 11.953 13.914 18.125 1 95.31 92 SER A O 1
ATOM 717 N N . LYS A 1 93 ? 10.672 12.156 17.469 1 91.81 93 LYS A N 1
ATOM 718 C CA . LYS A 1 93 ? 11.805 11.227 17.406 1 91.81 93 LYS A CA 1
ATOM 719 C C . LYS A 1 93 ? 12.273 11.055 15.961 1 91.81 93 LYS A C 1
ATOM 721 O O . LYS A 1 93 ? 13.18 10.258 15.688 1 91.81 93 LYS A O 1
ATOM 726 N N . VAL A 1 94 ? 11.625 11.797 15.078 1 90.88 94 VAL A N 1
ATOM 727 C CA . VAL A 1 94 ? 11.953 11.641 13.664 1 90.88 94 VAL A CA 1
ATOM 728 C C . VAL A 1 94 ? 13 12.68 13.258 1 90.88 94 VAL A C 1
ATOM 730 O O . VAL A 1 94 ? 12.852 13.867 13.562 1 90.88 94 VAL A O 1
ATOM 733 N N . SER A 1 95 ? 14.25 12.305 13.086 1 72.88 95 SER A N 1
ATOM 734 C CA . SER A 1 95 ? 15.367 13.203 12.797 1 72.88 95 SER A CA 1
ATOM 735 C C . SER A 1 95 ? 15.078 14.055 11.562 1 72.88 95 SER A C 1
ATOM 737 O O . SER A 1 95 ? 14.641 13.531 10.531 1 72.88 95 SER A O 1
ATOM 739 N N . GLN A 1 96 ? 14.781 15.258 11.719 1 63.78 96 GLN A N 1
ATOM 740 C CA . GLN A 1 96 ? 14.641 16.188 10.602 1 63.78 96 GLN A CA 1
ATOM 741 C C . GLN A 1 96 ? 15.984 16.438 9.93 1 63.78 96 GLN A C 1
ATOM 743 O O . GLN A 1 96 ? 17 16.625 10.602 1 63.78 96 GLN A O 1
ATOM 748 N N . SER A 1 97 ? 16.266 15.758 8.82 1 52.56 97 SER A N 1
ATOM 749 C CA . SER A 1 97 ? 17.484 16.234 8.156 1 52.56 97 SER A CA 1
ATOM 750 C C . SER A 1 97 ? 17.594 17.75 8.25 1 52.56 97 SER A C 1
ATOM 752 O O . SER A 1 97 ? 16.812 18.469 7.645 1 52.56 97 SER A O 1
ATOM 754 N N . THR A 1 98 ? 17.734 18.344 9.297 1 44.75 98 THR A N 1
ATOM 755 C CA . THR A 1 98 ? 18.031 19.766 9.422 1 44.75 98 THR A CA 1
ATOM 756 C C . THR A 1 98 ? 18.906 20.234 8.266 1 44.75 98 THR A C 1
ATOM 758 O O . THR A 1 98 ? 19.953 19.641 7.973 1 44.75 98 THR A O 1
ATOM 761 N N . SER A 1 99 ? 18.375 20.875 7.133 1 41.56 99 SER A N 1
ATOM 762 C CA . SER A 1 99 ? 19.281 21.703 6.332 1 41.56 99 SER A CA 1
ATOM 763 C C . SER A 1 99 ? 20.422 22.266 7.176 1 41.56 99 SER A C 1
ATOM 765 O O . SER A 1 99 ? 20.203 22.656 8.328 1 41.56 99 SER A O 1
ATOM 767 N N . ALA A 1 100 ? 21.766 22.203 6.859 1 41.19 100 ALA A N 1
ATOM 768 C CA . ALA A 1 100 ? 22.969 22.828 7.375 1 41.19 100 ALA A CA 1
ATOM 769 C C . ALA A 1 100 ? 22.672 24.234 7.902 1 41.19 100 ALA A C 1
ATOM 771 O O . ALA A 1 100 ? 21.75 24.891 7.438 1 41.19 100 ALA A O 1
ATOM 772 N N . LYS A 1 101 ? 23.453 24.75 8.945 1 38.28 101 LYS A N 1
ATOM 773 C CA . LYS A 1 101 ? 23.938 25.938 9.633 1 38.28 101 LYS A CA 1
ATOM 774 C C . LYS A 1 101 ? 24.188 27.078 8.648 1 38.28 101 LYS A C 1
ATOM 776 O O . LYS A 1 101 ? 25.031 26.984 7.766 1 38.28 101 LYS A O 1
ATOM 781 N N . LEU A 1 102 ? 23.344 27.875 8.133 1 32.69 102 LEU A N 1
ATOM 782 C CA . LEU A 1 102 ? 23.734 29.219 7.746 1 32.69 102 LEU A CA 1
ATOM 783 C C . LEU A 1 102 ? 24.656 29.844 8.805 1 32.69 102 LEU A C 1
ATOM 785 O O . LEU A 1 102 ? 24.203 30.141 9.914 1 32.69 102 LEU A O 1
ATOM 789 N N . ALA A 1 103 ? 25.906 29.328 9.008 1 29.08 103 ALA A N 1
ATOM 790 C CA . ALA A 1 103 ? 26.938 30.312 9.32 1 29.08 103 ALA A CA 1
ATOM 791 C C . ALA A 1 103 ? 27.141 31.281 8.156 1 29.08 103 ALA A C 1
ATOM 793 O O . ALA A 1 103 ? 27.031 30.891 6.988 1 29.08 103 ALA A O 1
ATOM 794 N N . MET B 1 1 ? -4.703 -6.602 -24.219 1 87.94 1 MET B N 1
ATOM 795 C CA . MET B 1 1 ? -3.309 -6.512 -24.625 1 87.94 1 MET B CA 1
ATOM 796 C C . MET B 1 1 ? -2.373 -6.684 -23.438 1 87.94 1 MET B C 1
ATOM 798 O O . MET B 1 1 ? -2.699 -6.27 -22.328 1 87.94 1 MET B O 1
ATOM 802 N N . GLN B 1 2 ? -1.134 -7.445 -23.766 1 93.19 2 GLN B N 1
ATOM 803 C CA . GLN B 1 2 ? -0.153 -7.668 -22.703 1 93.19 2 GLN B CA 1
ATOM 804 C C . GLN B 1 2 ? 1.044 -6.734 -22.859 1 93.19 2 GLN B C 1
ATOM 806 O O . GLN B 1 2 ? 1.446 -6.414 -23.984 1 93.19 2 GLN B O 1
ATOM 811 N N . PHE B 1 3 ? 1.576 -6.262 -21.703 1 95.69 3 PHE B N 1
ATOM 812 C CA . PHE B 1 3 ? 2.789 -5.457 -21.703 1 95.69 3 PHE B CA 1
ATOM 813 C C . PHE B 1 3 ? 3.697 -5.844 -20.547 1 95.69 3 PHE B C 1
ATOM 815 O O . PHE B 1 3 ? 3.256 -6.496 -19.594 1 95.69 3 PHE B O 1
ATOM 822 N N . LYS B 1 4 ? 4.953 -5.391 -20.734 1 97.12 4 LYS B N 1
ATOM 823 C CA . LYS B 1 4 ? 5.934 -5.684 -19.688 1 97.12 4 LYS B CA 1
ATOM 824 C C . LYS B 1 4 ? 6.383 -4.406 -18.984 1 97.12 4 LYS B C 1
ATOM 826 O O . LYS B 1 4 ? 6.512 -3.354 -19.609 1 97.12 4 LYS B O 1
ATOM 831 N N . THR B 1 5 ? 6.594 -4.574 -17.75 1 96.19 5 THR B N 1
ATOM 832 C CA . THR B 1 5 ? 7.086 -3.453 -16.953 1 96.19 5 THR B CA 1
ATOM 833 C C . THR B 1 5 ? 7.992 -3.941 -15.836 1 96.19 5 THR B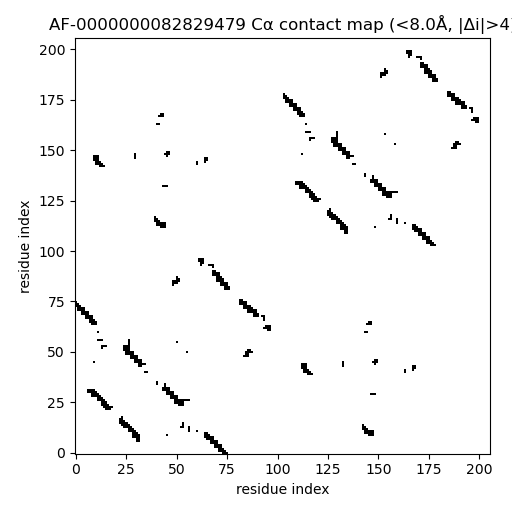 C 1
ATOM 835 O O . THR B 1 5 ? 7.867 -5.082 -15.383 1 96.19 5 THR B O 1
ATOM 838 N N . GLU B 1 6 ? 8.906 -3.076 -15.438 1 96.75 6 GLU B N 1
ATOM 839 C CA . GLU B 1 6 ? 9.703 -3.385 -14.25 1 96.75 6 GLU B CA 1
ATOM 840 C C . GLU B 1 6 ? 8.953 -3.002 -12.977 1 96.75 6 GLU B C 1
ATOM 842 O O . GLU B 1 6 ? 8.422 -1.896 -12.875 1 96.75 6 GLU B O 1
ATOM 847 N N . MET B 1 7 ? 8.945 -3.996 -12.031 1 96.19 7 MET B N 1
ATOM 848 C CA . MET B 1 7 ? 8.25 -3.762 -10.773 1 96.19 7 MET B CA 1
ATOM 849 C C . MET B 1 7 ? 9.133 -4.121 -9.586 1 96.19 7 MET B C 1
ATOM 851 O O . MET B 1 7 ? 9.992 -5 -9.688 1 96.19 7 MET B O 1
ATOM 855 N N . ILE B 1 8 ? 8.922 -3.318 -8.516 1 95.94 8 ILE B N 1
ATOM 856 C CA . ILE B 1 8 ? 9.484 -3.703 -7.23 1 95.94 8 ILE B CA 1
ATOM 857 C C . ILE B 1 8 ? 8.422 -4.418 -6.395 1 95.94 8 ILE B C 1
ATOM 859 O O . ILE B 1 8 ? 7.434 -3.811 -5.984 1 95.94 8 ILE B O 1
ATOM 863 N N . ILE B 1 9 ? 8.617 -5.688 -6.133 1 97.38 9 ILE B N 1
ATOM 864 C CA . ILE B 1 9 ? 7.699 -6.508 -5.352 1 97.38 9 ILE B CA 1
ATOM 865 C C . ILE B 1 9 ? 8.039 -6.387 -3.867 1 97.38 9 ILE B C 1
ATOM 867 O O . ILE B 1 9 ? 9.172 -6.641 -3.461 1 97.38 9 ILE B O 1
ATOM 871 N N . LEU B 1 10 ? 7.039 -5.988 -3.168 1 95.69 10 LEU B N 1
ATOM 872 C CA . LEU B 1 10 ? 7.234 -5.75 -1.741 1 95.69 10 LEU B CA 1
ATOM 873 C C . LEU B 1 10 ? 6.836 -6.973 -0.925 1 95.69 10 LEU B C 1
ATOM 875 O O . LEU B 1 10 ? 7.352 -7.188 0.173 1 95.69 10 LEU B O 1
ATOM 879 N N . GLY B 1 11 ? 5.891 -7.711 -1.415 1 95.62 11 GLY B N 1
ATOM 880 C CA . GLY B 1 11 ? 5.363 -8.867 -0.716 1 95.62 11 GLY B CA 1
ATOM 881 C C . GLY B 1 11 ? 4.215 -9.539 -1.447 1 95.62 11 GLY B C 1
ATOM 882 O O . GLY B 1 11 ? 3.914 -9.188 -2.592 1 95.62 11 GLY B O 1
ATOM 883 N N . ALA B 1 12 ? 3.639 -10.539 -0.73 1 96.81 12 ALA B N 1
ATOM 884 C CA . ALA B 1 12 ? 2.518 -11.266 -1.322 1 96.81 12 ALA B CA 1
ATOM 885 C C . ALA B 1 12 ? 1.723 -12.008 -0.254 1 96.81 12 ALA B C 1
ATOM 887 O O . ALA B 1 12 ? 2.223 -12.25 0.847 1 96.81 12 ALA B O 1
ATOM 888 N N . LYS B 1 13 ? 0.522 -12.219 -0.652 1 95.5 13 LYS B N 1
ATOM 889 C CA . LYS B 1 13 ? -0.38 -12.992 0.192 1 95.5 13 LYS B CA 1
ATOM 890 C C . LYS B 1 13 ? -1.129 -14.047 -0.625 1 95.5 13 LYS B C 1
ATOM 892 O O . LYS B 1 13 ? -1.57 -13.766 -1.743 1 95.5 13 LYS B O 1
ATOM 897 N N . SER B 1 14 ? -1.279 -15.195 0.045 1 96.38 14 SER B N 1
ATOM 898 C CA . SER B 1 14 ? -2.117 -16.234 -0.556 1 96.38 14 SER B CA 1
ATOM 899 C C . SER B 1 14 ? -3.422 -16.406 0.215 1 96.38 14 SER B C 1
ATOM 901 O O . SER B 1 14 ? -3.455 -16.234 1.436 1 96.38 14 SER B O 1
ATOM 903 N N . SER B 1 15 ? -4.395 -16.625 -0.523 1 93.56 15 SER B N 1
ATOM 904 C CA . SER B 1 15 ? -5.707 -16.922 0.043 1 93.56 15 SER B CA 1
ATOM 905 C C . SER B 1 15 ? -6.305 -18.172 -0.587 1 93.56 15 SER B C 1
ATOM 907 O O . SER B 1 15 ? -6.609 -18.188 -1.781 1 93.56 15 SER B O 1
ATOM 909 N N . LYS B 1 16 ? -6.387 -19.188 0.325 1 94.31 16 LYS B N 1
ATOM 910 C CA . LYS B 1 16 ? -6.934 -20.453 -0.13 1 94.31 16 LYS B CA 1
ATOM 911 C C . LYS B 1 16 ? -7.867 -21.062 0.917 1 94.31 16 LYS B C 1
ATOM 913 O O . LYS B 1 16 ? -7.531 -21.109 2.102 1 94.31 16 LYS B O 1
ATOM 918 N N . GLY B 1 17 ? -9.062 -21.375 0.475 1 94.31 17 GLY B N 1
ATOM 919 C CA . GLY B 1 17 ? -10.016 -21.984 1.389 1 94.31 17 GLY B CA 1
ATOM 920 C C . GLY B 1 17 ? -11.414 -22.094 0.81 1 94.31 17 GLY B C 1
ATOM 921 O O . GLY B 1 17 ? -11.578 -22.359 -0.381 1 94.31 17 GLY B O 1
ATOM 922 N N . GLU B 1 18 ? -12.391 -22.125 1.684 1 94.06 18 GLU B N 1
ATOM 923 C CA . GLU B 1 18 ? -13.805 -22.203 1.314 1 94.06 18 GLU B CA 1
ATOM 924 C C . GLU B 1 18 ? -14.625 -21.156 2.078 1 94.06 18 GLU B C 1
ATOM 926 O O . GLU B 1 18 ? -14.414 -20.953 3.273 1 94.06 18 GLU B O 1
ATOM 931 N N . PHE B 1 19 ? -15.438 -20.391 1.331 1 92.25 19 PHE B N 1
ATOM 932 C CA . PHE B 1 19 ? -16.359 -19.438 1.94 1 92.25 19 PHE B CA 1
ATOM 933 C C . PHE B 1 19 ? -17.797 -19.719 1.522 1 92.25 19 PHE B C 1
ATOM 935 O O . PHE B 1 19 ? -18.141 -19.594 0.346 1 92.25 19 PHE B O 1
ATOM 942 N N . ASN B 1 20 ? -18.531 -20.047 2.447 1 94.81 20 ASN B N 1
ATOM 943 C CA . ASN B 1 20 ? -19.922 -20.406 2.189 1 94.81 20 ASN B CA 1
ATOM 944 C C . ASN B 1 20 ? -20.047 -21.469 1.109 1 94.81 20 ASN B C 1
ATOM 946 O O . ASN B 1 20 ? -20.844 -21.344 0.181 1 94.81 20 ASN B O 1
ATOM 950 N N . GLY B 1 21 ? -19.156 -22.422 1.128 1 94.62 21 GLY B N 1
ATOM 951 C CA . GLY B 1 21 ? -19.203 -23.547 0.221 1 94.62 21 GLY B CA 1
ATOM 952 C C . GLY B 1 21 ? -18.484 -23.297 -1.088 1 94.62 21 GLY B C 1
ATOM 953 O O . GLY B 1 21 ? -18.375 -24.203 -1.926 1 94.62 21 GLY B O 1
ATOM 954 N N . LYS B 1 22 ? -18.094 -22.156 -1.356 1 95.38 22 LYS B N 1
ATOM 955 C CA . LYS B 1 22 ? -17.375 -21.844 -2.59 1 95.38 22 LYS B CA 1
ATOM 956 C C . LYS B 1 22 ? -15.883 -21.719 -2.344 1 95.38 22 LYS B C 1
ATOM 958 O O . LYS B 1 22 ? -15.445 -20.953 -1.485 1 95.38 22 LYS B O 1
ATOM 963 N N . PRO B 1 23 ? -15.195 -22.656 -3.039 1 96.38 23 PRO B N 1
ATOM 964 C CA . PRO B 1 23 ? -13.734 -22.594 -2.893 1 96.38 23 PRO B CA 1
ATOM 965 C C . PRO B 1 23 ? -13.141 -21.312 -3.48 1 96.38 23 PRO B C 1
ATOM 967 O O . PRO B 1 23 ? -13.648 -20.797 -4.48 1 96.38 23 PRO B O 1
ATOM 970 N N . TYR B 1 24 ? -12.102 -20.797 -2.85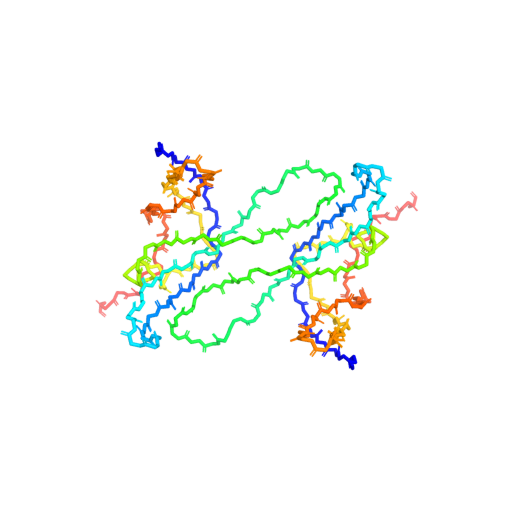2 1 96.06 24 TYR B N 1
ATOM 971 C CA . TYR B 1 24 ? -11.312 -19.703 -3.416 1 96.06 24 TYR B CA 1
ATOM 972 C C . TYR B 1 24 ? -9.82 -20 -3.33 1 96.06 24 TYR B C 1
ATOM 974 O O . TYR B 1 24 ? -9.383 -20.766 -2.477 1 96.06 24 TYR B O 1
ATOM 982 N N . ASP B 1 25 ? -9.055 -19.625 -4.242 1 97.5 25 ASP B N 1
ATOM 983 C CA . ASP B 1 25 ? -7.609 -19.781 -4.355 1 97.5 25 ASP B CA 1
ATOM 984 C C . ASP B 1 25 ? -7 -18.609 -5.133 1 97.5 25 ASP B C 1
ATOM 986 O O . ASP B 1 25 ? -7.23 -18.469 -6.336 1 97.5 25 ASP B O 1
ATOM 990 N N . SER B 1 26 ? -6.195 -17.734 -4.371 1 96.81 26 SER B N 1
ATOM 991 C CA . SER B 1 26 ? -5.68 -16.562 -5.062 1 96.81 26 SER B CA 1
ATOM 992 C C . SER B 1 26 ? -4.352 -16.094 -4.465 1 96.81 26 SER B C 1
ATOM 994 O O . SER B 1 26 ? -4 -16.5 -3.354 1 96.81 26 SER B O 1
ATOM 996 N N . THR B 1 27 ? -3.615 -15.289 -5.203 1 97.56 27 THR B N 1
ATOM 997 C CA . THR B 1 27 ? -2.43 -14.578 -4.742 1 97.56 27 THR B CA 1
ATOM 998 C C . THR B 1 27 ? -2.576 -13.078 -4.98 1 97.56 27 THR B C 1
ATOM 1000 O O . THR B 1 27 ? -3.008 -12.648 -6.051 1 97.56 27 THR B O 1
ATOM 1003 N N . THR B 1 28 ? -2.338 -12.367 -4 1 96.69 28 THR B N 1
ATOM 1004 C CA . THR B 1 28 ? -2.217 -10.914 -4.105 1 96.69 28 THR B CA 1
ATOM 1005 C C . THR B 1 28 ? -0.761 -10.484 -3.959 1 96.69 28 THR B C 1
ATOM 1007 O O . THR B 1 28 ? -0.086 -10.867 -3.002 1 96.69 28 THR B O 1
ATOM 1010 N N . VAL B 1 29 ? -0.286 -9.703 -4.934 1 97.56 29 VAL B N 1
ATOM 1011 C CA . VAL B 1 29 ? 1.075 -9.18 -4.898 1 97.56 29 VAL B CA 1
ATOM 1012 C C . VAL B 1 29 ? 1.052 -7.707 -4.484 1 97.56 29 VAL B C 1
ATOM 1014 O O . VAL B 1 29 ? 0.211 -6.938 -4.953 1 97.56 29 VAL B O 1
ATOM 1017 N N . PHE B 1 30 ? 1.898 -7.375 -3.561 1 96.06 30 PHE B N 1
ATOM 1018 C CA . PHE B 1 30 ? 2.113 -5.992 -3.158 1 96.06 30 PHE B CA 1
ATOM 1019 C C . PHE B 1 30 ? 3.354 -5.418 -3.83 1 96.06 30 PHE B C 1
ATOM 1021 O O . PHE B 1 30 ? 4.422 -6.035 -3.803 1 96.06 30 PHE B O 1
ATOM 1028 N N . TYR B 1 31 ? 3.164 -4.258 -4.441 1 96.25 31 TYR B N 1
ATOM 1029 C CA . TYR B 1 31 ? 4.27 -3.686 -5.203 1 96.25 31 TYR B CA 1
ATOM 1030 C C . TYR B 1 31 ? 4.359 -2.18 -4.984 1 96.25 31 TYR B C 1
ATOM 1032 O O . TYR B 1 31 ? 3.383 -1.547 -4.574 1 96.25 31 TYR B O 1
ATOM 1040 N N . GLN B 1 32 ? 5.535 -1.68 -5.211 1 93.75 32 GLN B N 1
ATOM 1041 C CA . GLN B 1 32 ? 5.758 -0.242 -5.105 1 93.75 32 GLN B CA 1
ATOM 1042 C C . GLN B 1 32 ? 5.148 0.496 -6.293 1 93.75 32 GLN B C 1
ATOM 1044 O O . GLN B 1 32 ? 5.555 0.284 -7.438 1 93.75 32 GLN B O 1
ATOM 1049 N N . ALA B 1 33 ? 4.188 1.293 -5.941 1 90.06 33 ALA B N 1
ATOM 1050 C CA . ALA B 1 33 ? 3.533 2.062 -7 1 90.06 33 ALA B CA 1
ATOM 1051 C C . ALA B 1 33 ? 4.367 3.283 -7.383 1 90.06 33 ALA B C 1
ATOM 1053 O O . ALA B 1 33 ? 5.008 3.898 -6.531 1 90.06 33 ALA B O 1
ATOM 1054 N N . ASP B 1 34 ? 4.281 3.496 -8.711 1 78.75 34 ASP B N 1
ATOM 1055 C CA . ASP B 1 34 ? 4.91 4.719 -9.211 1 78.75 34 ASP B CA 1
ATOM 1056 C C . ASP B 1 34 ? 3.947 5.902 -9.125 1 78.75 34 ASP B C 1
ATOM 1058 O O . ASP B 1 34 ? 2.904 5.91 -9.781 1 78.75 34 ASP B O 1
ATOM 1062 N N . LEU B 1 35 ? 4.078 6.633 -8.062 1 72.44 35 LEU B N 1
ATOM 1063 C CA . LEU B 1 35 ? 3.238 7.824 -8.055 1 72.44 35 LEU B CA 1
ATOM 1064 C C . LEU B 1 35 ? 3.914 8.969 -8.805 1 72.44 35 LEU B C 1
ATOM 1066 O O . LEU B 1 35 ? 5.145 9.062 -8.828 1 72.44 35 LEU B O 1
ATOM 1070 N N . GLN B 1 36 ? 3.055 9.602 -9.594 1 65.94 36 GLN B N 1
ATOM 1071 C CA . GLN B 1 36 ? 3.539 10.727 -10.391 1 65.94 36 GLN B CA 1
ATOM 1072 C C . GLN B 1 36 ? 4.324 11.711 -9.531 1 65.94 36 GLN B C 1
ATOM 1074 O O . GLN B 1 36 ? 3.916 12.023 -8.406 1 65.94 36 GLN B O 1
ATOM 1079 N N . SER B 1 37 ? 5.551 11.906 -10 1 64.5 37 SER B N 1
ATOM 1080 C CA . SER B 1 37 ? 6.461 12.883 -9.414 1 64.5 37 SER B CA 1
ATOM 1081 C C . SER B 1 37 ? 5.805 14.25 -9.305 1 64.5 37 SER B C 1
ATOM 1083 O O . SER B 1 37 ? 5.164 14.719 -10.25 1 64.5 37 SER B O 1
ATOM 1085 N N . GLY B 1 38 ? 5.352 14.664 -8.133 1 75.62 38 GLY B N 1
ATOM 1086 C CA . GLY B 1 38 ? 4.891 16.016 -7.844 1 75.62 38 GLY B CA 1
ATOM 1087 C C . GLY B 1 38 ? 5.238 16.484 -6.441 1 75.62 38 GLY B C 1
ATOM 1088 O O . GLY B 1 38 ? 5.871 15.742 -5.68 1 75.62 38 GLY B O 1
ATOM 1089 N N . GLU B 1 39 ? 4.98 17.766 -6.305 1 83.94 39 GLU B N 1
ATOM 1090 C CA . GLU B 1 39 ? 5.254 18.375 -5.008 1 83.94 39 GLU B CA 1
ATOM 1091 C C . GLU B 1 39 ? 4.289 17.875 -3.941 1 83.94 39 GLU B C 1
ATOM 1093 O O . GLU B 1 39 ? 4.492 18.109 -2.748 1 83.94 39 GLU B O 1
ATOM 1098 N N . ASN B 1 40 ? 3.336 17 -4.324 1 93.19 40 ASN B N 1
ATOM 1099 C CA . ASN B 1 40 ? 2.291 16.609 -3.385 1 93.19 40 ASN B CA 1
ATOM 1100 C C . ASN B 1 40 ? 2.438 15.148 -2.967 1 93.19 40 ASN B C 1
ATOM 1102 O O . ASN B 1 40 ? 1.488 14.547 -2.465 1 93.19 40 ASN B O 1
ATOM 1106 N N . PHE B 1 41 ? 3.588 14.633 -3.254 1 93.62 41 PHE B N 1
ATOM 1107 C CA . PHE B 1 41 ? 3.842 13.242 -2.883 1 93.62 41 PHE B CA 1
ATOM 1108 C C . PHE B 1 41 ? 5.25 13.078 -2.328 1 93.62 41 PHE B C 1
ATOM 1110 O O . PHE B 1 41 ? 6.199 13.664 -2.852 1 93.62 41 PHE B O 1
ATOM 1117 N N . VAL B 1 42 ? 5.438 12.344 -1.26 1 93.19 42 VAL B N 1
ATOM 1118 C CA . VAL B 1 42 ? 6.746 11.992 -0.713 1 93.19 42 VAL B CA 1
ATOM 1119 C C . VAL B 1 42 ? 6.754 10.523 -0.29 1 93.19 42 VAL B C 1
ATOM 1121 O O . VAL B 1 42 ? 5.723 9.984 0.126 1 93.19 42 VAL B O 1
ATOM 1124 N N . GLY B 1 43 ? 7.895 9.82 -0.434 1 93.38 43 GLY B N 1
ATOM 1125 C CA . GLY B 1 43 ? 8.086 8.461 0.055 1 93.38 43 GLY B CA 1
ATOM 1126 C C . GLY B 1 43 ? 7.645 7.402 -0.938 1 93.38 43 GLY B C 1
ATOM 1127 O O . GLY B 1 43 ? 7.969 7.48 -2.123 1 93.38 43 GLY B O 1
ATOM 1128 N N . GLN B 1 44 ? 7.051 6.359 -0.4 1 90.69 44 GLN B N 1
ATOM 1129 C CA . GLN B 1 44 ? 6.66 5.199 -1.191 1 90.69 44 GLN B CA 1
ATOM 1130 C C . GLN B 1 44 ? 5.188 4.863 -0.992 1 90.69 44 GLN B C 1
ATOM 1132 O O . GLN B 1 44 ? 4.637 5.078 0.09 1 90.69 44 GLN B O 1
ATOM 1137 N N . VAL B 1 45 ? 4.664 4.379 -2.068 1 91.62 45 VAL B N 1
ATOM 1138 C CA . VAL B 1 45 ? 3.289 3.891 -2.014 1 91.62 45 VAL B CA 1
ATOM 1139 C C . VAL B 1 45 ? 3.242 2.426 -2.439 1 91.62 45 VAL B C 1
ATOM 1141 O O . VAL B 1 45 ? 3.84 2.047 -3.449 1 91.62 45 VAL B O 1
ATOM 1144 N N . GLY B 1 46 ? 2.641 1.646 -1.581 1 92.81 46 GLY B N 1
ATOM 1145 C CA . GLY B 1 46 ? 2.375 0.264 -1.946 1 92.81 46 GLY B CA 1
ATOM 1146 C C . GLY B 1 46 ? 0.995 0.059 -2.541 1 92.81 46 GLY B C 1
ATOM 1147 O O . GLY B 1 46 ? 0.026 0.684 -2.104 1 92.81 46 GLY B O 1
ATOM 1148 N N . GLU B 1 47 ? 0.959 -0.738 -3.559 1 92.38 47 GLU B N 1
ATOM 1149 C CA . GLU B 1 47 ? -0.311 -1.149 -4.148 1 92.38 47 GLU B CA 1
ATOM 1150 C C . GLU B 1 47 ? -0.401 -2.668 -4.258 1 92.38 47 GLU B C 1
ATOM 1152 O O . GLU B 1 47 ? 0.574 -3.375 -3.992 1 92.38 47 GLU B O 1
ATOM 1157 N N . SER B 1 48 ? -1.558 -3.072 -4.48 1 93.88 48 SER B N 1
ATOM 1158 C CA . SER B 1 48 ? -1.744 -4.516 -4.617 1 93.88 48 SER B CA 1
ATOM 1159 C C . SER B 1 48 ? -2.346 -4.871 -5.973 1 93.88 48 SER B C 1
ATOM 1161 O O . SER B 1 48 ? -3.057 -4.062 -6.57 1 93.88 48 SER B O 1
ATOM 1163 N N . ILE B 1 49 ? -2.041 -6.082 -6.422 1 95.06 49 ILE B N 1
ATOM 1164 C CA . ILE B 1 49 ? -2.572 -6.594 -7.68 1 95.06 49 ILE B CA 1
ATOM 1165 C C . ILE B 1 49 ? -2.742 -8.109 -7.586 1 95.06 49 ILE B C 1
ATOM 1167 O O . ILE B 1 49 ? -1.934 -8.797 -6.957 1 95.06 49 ILE B O 1
ATOM 1171 N N . LYS B 1 50 ? -3.773 -8.633 -8.195 1 95.81 50 LYS B N 1
ATOM 1172 C CA . LYS B 1 50 ? -4.012 -10.07 -8.195 1 95.81 50 LYS B CA 1
ATOM 1173 C C . LYS B 1 50 ? -3.053 -10.789 -9.148 1 95.81 50 LYS B C 1
ATOM 1175 O O . LYS B 1 50 ? -2.766 -10.289 -10.242 1 95.81 50 LYS B O 1
ATOM 1180 N N . TRP B 1 51 ? -2.723 -12.07 -8.609 1 97.69 51 TRP B N 1
ATOM 1181 C CA . TRP B 1 51 ? -1.831 -12.883 -9.43 1 97.69 51 TRP B CA 1
ATOM 1182 C C . TRP B 1 51 ? -2.205 -14.359 -9.344 1 97.69 51 TRP B C 1
ATOM 1184 O O . TRP B 1 51 ? -1.56 -15.125 -8.625 1 97.69 51 TRP B O 1
ATOM 1194 N N . GLY B 1 52 ? -3.25 -14.734 -10.047 1 96.06 52 GLY B N 1
ATOM 1195 C CA . GLY B 1 52 ? -3.648 -16.125 -10.172 1 96.06 52 GLY B CA 1
ATOM 1196 C C . GLY B 1 52 ? -3.939 -16.781 -8.836 1 96.06 52 GLY B C 1
ATOM 1197 O O . GLY B 1 52 ? -4.602 -16.188 -7.98 1 96.06 52 GLY B O 1
ATOM 1198 N N . THR B 1 53 ? -3.459 -18.078 -8.703 1 97.25 53 THR B N 1
ATOM 1199 C CA . THR B 1 53 ? -3.777 -18.891 -7.531 1 97.25 53 THR B CA 1
ATOM 1200 C C . THR B 1 53 ? -2.607 -18.906 -6.555 1 97.25 53 THR B C 1
ATOM 1202 O O . THR B 1 53 ? -1.541 -18.359 -6.84 1 97.25 53 THR B O 1
ATOM 1205 N N . SER B 1 54 ? -2.818 -19.625 -5.504 1 97.19 54 SER B N 1
ATOM 1206 C CA . SER B 1 54 ? -1.795 -19.766 -4.473 1 97.19 54 SER B CA 1
ATOM 1207 C C . SER B 1 54 ? -0.534 -20.422 -5.031 1 97.19 54 SER B C 1
ATOM 1209 O O . SER B 1 54 ? 0.547 -20.281 -4.453 1 97.19 54 SER B O 1
ATOM 1211 N N . PHE B 1 55 ? -0.651 -21.125 -6.133 1 97 55 PHE B N 1
ATOM 1212 C CA . PHE B 1 55 ? 0.515 -21.672 -6.828 1 97 55 PHE B CA 1
ATOM 1213 C C . PHE B 1 55 ? 1.553 -20.578 -7.059 1 97 55 PHE B C 1
ATOM 1215 O O . PHE B 1 55 ? 2.752 -20.797 -6.895 1 97 55 PHE B O 1
ATOM 1222 N N . ASN B 1 56 ? 1.118 -19.406 -7.406 1 97.81 56 ASN B N 1
ATOM 1223 C CA . ASN B 1 56 ? 2.039 -18.312 -7.707 1 97.81 56 ASN B CA 1
ATOM 1224 C C . ASN B 1 56 ? 2.711 -17.781 -6.441 1 97.81 56 ASN B C 1
ATOM 1226 O O . ASN B 1 56 ? 3.859 -17.344 -6.484 1 97.81 56 ASN B O 1
ATOM 1230 N N . PHE B 1 57 ? 2.01 -17.812 -5.406 1 98 57 PHE B N 1
ATOM 1231 C CA . PHE B 1 57 ? 2.59 -17.422 -4.125 1 98 57 PHE B CA 1
ATOM 1232 C C . PHE B 1 57 ? 3.76 -18.328 -3.766 1 98 57 PHE B C 1
ATOM 1234 O O . PHE B 1 57 ? 4.809 -17.859 -3.328 1 98 57 PHE B O 1
ATOM 1241 N N . GLU B 1 58 ? 3.635 -19.641 -4.012 1 97.06 58 GLU B N 1
ATOM 1242 C CA . GLU B 1 58 ? 4.676 -20.609 -3.693 1 97.06 58 GLU B CA 1
ATOM 1243 C C . GLU B 1 58 ? 5.953 -20.328 -4.477 1 97.06 58 GLU B C 1
ATOM 1245 O O . GLU B 1 58 ? 7.055 -20.609 -3.994 1 97.06 58 GLU B O 1
ATOM 1250 N N . ARG B 1 59 ? 5.824 -19.734 -5.555 1 96.94 59 ARG B N 1
ATOM 1251 C CA . ARG B 1 59 ? 6.969 -19.484 -6.422 1 96.94 59 ARG B CA 1
ATOM 1252 C C . ARG B 1 59 ? 7.871 -18.391 -5.852 1 96.94 59 ARG B C 1
ATOM 1254 O O . ARG B 1 59 ? 9.055 -18.312 -6.195 1 96.94 59 ARG B O 1
ATOM 1261 N N . ILE B 1 60 ? 7.309 -17.594 -4.941 1 97.25 60 ILE B N 1
ATOM 1262 C CA . ILE B 1 60 ? 8.117 -16.438 -4.57 1 97.25 60 ILE B CA 1
ATOM 1263 C C . ILE B 1 60 ? 8.258 -16.375 -3.051 1 97.25 60 ILE B C 1
ATOM 1265 O O . ILE B 1 60 ? 8.977 -15.523 -2.523 1 97.25 60 ILE B O 1
ATOM 1269 N N . LYS B 1 61 ? 7.629 -17.219 -2.271 1 95.44 61 LYS B N 1
ATOM 1270 C CA . LYS B 1 61 ? 7.539 -17.094 -0.819 1 95.44 61 LYS B CA 1
ATOM 1271 C C . LYS B 1 61 ? 8.922 -17.203 -0.174 1 95.44 61 LYS B C 1
ATOM 1273 O O . LYS B 1 61 ? 9.141 -16.672 0.919 1 95.44 61 LYS B O 1
ATOM 1278 N N . ASN B 1 62 ? 9.859 -17.812 -0.856 1 95.44 62 ASN B N 1
ATOM 1279 C CA . ASN B 1 62 ? 11.172 -18.031 -0.253 1 95.44 62 ASN B CA 1
ATOM 1280 C C . ASN B 1 62 ? 12.203 -17.031 -0.778 1 95.44 62 ASN B C 1
ATOM 1282 O O . ASN B 1 62 ? 13.383 -17.094 -0.426 1 95.44 62 ASN B O 1
ATOM 1286 N N . LEU B 1 63 ? 11.773 -16.109 -1.581 1 95.06 63 LEU B N 1
ATOM 1287 C CA . LEU B 1 63 ? 12.672 -15.078 -2.09 1 95.06 63 LEU B CA 1
ATOM 1288 C C . LEU B 1 63 ? 12.852 -13.961 -1.067 1 95.06 63 LEU B C 1
ATOM 1290 O O . LEU B 1 63 ? 11.984 -13.75 -0.215 1 95.06 63 LEU B O 1
ATOM 1294 N N . PRO B 1 64 ? 14.016 -13.359 -1.174 1 95.12 64 PRO B N 1
ATOM 1295 C CA . PRO B 1 64 ? 14.164 -12.172 -0.336 1 95.12 64 PRO B CA 1
ATOM 1296 C C . PRO B 1 64 ? 13.344 -10.984 -0.847 1 95.12 64 PRO B C 1
ATOM 1298 O O . PRO B 1 64 ? 13.289 -10.742 -2.057 1 95.12 64 PRO B O 1
ATOM 1301 N N . PHE B 1 65 ? 12.648 -10.352 0.033 1 94 65 PHE B N 1
ATOM 1302 C CA . PHE B 1 65 ? 11.914 -9.141 -0.308 1 94 65 PHE B CA 1
ATOM 1303 C C . PHE B 1 65 ? 12.562 -7.91 0.315 1 94 65 PHE B C 1
ATOM 1305 O O . PHE B 1 65 ? 13.141 -7.992 1.404 1 94 65 PHE B O 1
ATOM 1312 N N . PRO B 1 66 ? 12.414 -6.719 -0.337 1 93.56 66 PRO B N 1
ATOM 1313 C CA . PRO B 1 66 ? 11.812 -6.562 -1.664 1 93.56 66 PRO B CA 1
ATOM 1314 C C . PRO B 1 66 ? 12.742 -7.023 -2.789 1 93.56 66 PRO B C 1
ATOM 1316 O O . PRO B 1 66 ? 13.945 -7.164 -2.58 1 93.56 66 PRO B O 1
ATOM 1319 N N . PHE B 1 67 ? 12.141 -7.305 -3.977 1 96.31 67 PHE B N 1
ATOM 1320 C CA . PHE B 1 67 ? 12.969 -7.598 -5.141 1 96.31 67 PHE B CA 1
ATOM 1321 C C . PHE B 1 67 ? 12.398 -6.941 -6.391 1 96.31 67 PHE B C 1
ATOM 1323 O O . PHE B 1 67 ? 11.211 -6.625 -6.441 1 96.31 67 PHE B O 1
ATOM 1330 N N . THR B 1 68 ? 13.297 -6.703 -7.395 1 97.12 68 THR B N 1
ATOM 1331 C CA . THR B 1 68 ? 12.914 -6.129 -8.68 1 97.12 68 THR B CA 1
ATOM 1332 C C . THR B 1 68 ? 12.812 -7.215 -9.75 1 97.12 68 THR B C 1
ATOM 1334 O O . THR B 1 68 ? 13.648 -8.117 -9.805 1 97.12 68 THR B O 1
ATOM 1337 N N . CYS B 1 69 ? 11.805 -7.086 -10.531 1 97.81 69 CYS B N 1
ATOM 1338 C CA . CYS B 1 69 ? 11.664 -8.039 -11.625 1 97.81 69 CYS B CA 1
ATOM 1339 C C . CYS B 1 69 ? 10.836 -7.449 -12.758 1 97.81 69 CYS B C 1
ATOM 1341 O O . CYS B 1 69 ? 10.258 -6.371 -12.617 1 97.81 69 CYS B O 1
ATOM 1343 N N . THR B 1 70 ? 10.883 -8.109 -13.906 1 98.12 70 THR B N 1
ATOM 1344 C CA . THR B 1 70 ? 9.992 -7.777 -15.008 1 98.12 70 THR B CA 1
ATOM 1345 C C . THR B 1 70 ? 8.641 -8.469 -14.844 1 98.12 70 THR B C 1
ATOM 1347 O O . THR B 1 70 ? 8.586 -9.688 -14.633 1 98.12 70 THR B O 1
ATOM 1350 N N . ALA B 1 71 ? 7.637 -7.703 -14.93 1 98.19 71 ALA B N 1
ATOM 1351 C CA . ALA B 1 71 ? 6.277 -8.227 -14.82 1 98.19 71 ALA B CA 1
ATOM 1352 C C . ALA B 1 71 ? 5.555 -8.148 -16.156 1 98.19 71 ALA B C 1
ATOM 1354 O O . ALA B 1 71 ? 5.684 -7.164 -16.891 1 98.19 71 ALA B O 1
ATOM 1355 N N . THR B 1 72 ? 4.852 -9.227 -16.469 1 98.25 72 THR B N 1
ATOM 1356 C CA . THR B 1 72 ? 3.928 -9.219 -17.609 1 98.25 72 THR B CA 1
ATOM 1357 C C . THR B 1 72 ? 2.508 -8.906 -17.141 1 98.25 72 THR B C 1
ATOM 1359 O O . THR B 1 72 ? 1.921 -9.672 -16.359 1 98.25 72 THR B O 1
ATOM 1362 N N . MET B 1 73 ? 2 -7.824 -17.641 1 96.81 73 MET B N 1
ATOM 1363 C CA . MET B 1 73 ? 0.674 -7.352 -17.25 1 96.81 73 MET B CA 1
ATOM 1364 C C . MET B 1 73 ? -0.307 -7.469 -18.422 1 96.81 73 MET B C 1
ATOM 1366 O O . MET B 1 73 ? 0.096 -7.445 -19.578 1 96.81 73 MET B O 1
ATOM 1370 N N . GLU B 1 74 ? -1.608 -7.648 -18.031 1 94.38 74 GLU B N 1
ATOM 1371 C CA . GLU B 1 74 ? -2.664 -7.672 -19.031 1 94.38 74 GLU B CA 1
ATOM 1372 C C . GLU B 1 74 ? -3.83 -6.773 -18.641 1 94.38 74 GLU B C 1
ATOM 1374 O O . GLU B 1 74 ? -4.273 -6.797 -17.484 1 94.38 74 GLU B O 1
ATOM 1379 N N . GLN B 1 75 ? -4.223 -5.969 -19.594 1 91.69 75 GLN B N 1
ATOM 1380 C CA . GLN B 1 75 ? -5.438 -5.184 -19.406 1 91.69 75 GLN B CA 1
ATOM 1381 C C . GLN B 1 75 ? -6.66 -5.918 -19.953 1 91.69 75 GLN B C 1
ATOM 1383 O O . GLN B 1 75 ? -6.688 -6.309 -21.125 1 91.69 75 GLN B O 1
ATOM 1388 N N . VAL B 1 76 ? -7.633 -6.191 -19.109 1 87.38 76 VAL B N 1
ATOM 1389 C CA . VAL B 1 76 ? -8.852 -6.895 -19.5 1 87.38 76 VAL B CA 1
ATOM 1390 C C . VAL B 1 76 ? -10.047 -5.961 -19.391 1 87.38 76 VAL B C 1
ATOM 1392 O O . VAL B 1 76 ? -10.266 -5.34 -18.344 1 87.38 76 VAL B O 1
ATOM 1395 N N . SER B 1 77 ? -10.727 -5.715 -20.438 1 87.19 77 SER B N 1
ATOM 1396 C CA . SER B 1 77 ? -11.891 -4.836 -20.469 1 87.19 77 SER B CA 1
ATOM 1397 C C . SER B 1 77 ? -13.188 -5.633 -20.406 1 87.19 77 SER B C 1
ATOM 1399 O O . SER B 1 77 ? -13.281 -6.727 -20.969 1 87.19 77 SER B O 1
ATOM 1401 N N . ASN B 1 78 ? -14.18 -5.27 -19.594 1 86.56 78 ASN B N 1
ATOM 1402 C CA . ASN B 1 78 ? -15.469 -5.953 -19.531 1 86.56 78 ASN B CA 1
ATOM 1403 C C . ASN B 1 78 ? -16.594 -5.09 -20.094 1 86.56 78 ASN B C 1
ATOM 1405 O O . ASN B 1 78 ? -17.766 -5.301 -19.781 1 86.56 78 ASN B O 1
ATOM 1409 N N . GLY B 1 79 ? -16.328 -4.215 -21 1 87 79 GLY B N 1
ATOM 1410 C CA . GLY B 1 79 ? -17.312 -3.348 -21.641 1 87 79 GLY B CA 1
ATOM 1411 C C . GLY B 1 79 ? -17.547 -2.057 -20.891 1 87 79 GLY B C 1
ATOM 1412 O O . GLY B 1 79 ? -17.828 -1.019 -21.484 1 87 79 GLY B O 1
ATOM 1413 N N . LYS B 1 80 ? -17.391 -2.07 -19.422 1 89.62 80 LYS B N 1
ATOM 1414 C CA . LYS B 1 80 ? -17.641 -0.873 -18.625 1 89.62 80 LYS B CA 1
ATOM 1415 C C . LYS B 1 80 ? -16.344 -0.355 -18 1 89.62 80 LYS B C 1
ATOM 1417 O O . LYS B 1 80 ? -16.156 0.856 -17.875 1 89.62 80 LYS B O 1
ATOM 1422 N N . SER B 1 81 ? -15.445 -1.387 -17.625 1 89.31 81 SER B N 1
ATOM 1423 C CA . SER B 1 81 ? -14.188 -1.001 -16.984 1 89.31 81 SER B CA 1
ATOM 1424 C C . SER B 1 81 ? -13.047 -1.908 -17.422 1 89.31 81 SER B C 1
ATOM 1426 O O . SER B 1 81 ? -13.273 -2.975 -18 1 89.31 81 SER B O 1
ATOM 1428 N N . SER B 1 82 ? -11.852 -1.289 -17.391 1 90.69 82 SER B N 1
ATOM 1429 C CA . SER B 1 82 ? -10.656 -2.092 -17.625 1 90.69 82 SER B CA 1
ATOM 1430 C C . SER B 1 82 ? -9.938 -2.41 -16.328 1 90.69 82 SER B C 1
ATOM 1432 O O . SER B 1 82 ? -9.859 -1.566 -15.43 1 90.69 82 SER B O 1
ATOM 1434 N N . VAL B 1 83 ? -9.547 -3.754 -16.203 1 86.5 83 VAL B N 1
ATOM 1435 C CA . VAL B 1 83 ? -8.812 -4.145 -15.016 1 86.5 83 VAL B CA 1
ATOM 1436 C C . VAL B 1 83 ? -7.41 -4.625 -15.398 1 86.5 83 VAL B C 1
ATOM 1438 O O . VAL B 1 83 ? -7.246 -5.336 -16.391 1 86.5 83 VAL B O 1
ATOM 1441 N N . LEU B 1 84 ? -6.5 -4.195 -14.562 1 90.06 84 LEU B N 1
ATOM 1442 C CA . LEU B 1 84 ? -5.125 -4.664 -14.711 1 90.06 84 LEU B CA 1
ATOM 1443 C C . LEU B 1 84 ? -4.914 -5.973 -13.953 1 90.06 84 LEU B C 1
ATOM 1445 O O . LEU B 1 84 ? -5.289 -6.082 -12.781 1 90.06 84 LEU B O 1
ATOM 1449 N N . ILE B 1 85 ? -4.359 -6.91 -14.695 1 92.75 85 ILE B N 1
ATOM 1450 C CA . ILE B 1 85 ? -4.055 -8.18 -14.039 1 92.75 85 ILE B CA 1
ATOM 1451 C C . ILE B 1 85 ? -2.578 -8.523 -14.234 1 92.75 85 ILE B C 1
ATOM 1453 O O . ILE B 1 85 ? -2.002 -8.219 -15.281 1 92.75 85 ILE B O 1
ATOM 1457 N N . LEU B 1 86 ? -1.962 -9.133 -13.25 1 97.81 86 LEU B N 1
ATOM 1458 C CA . LEU B 1 86 ? -0.607 -9.672 -13.344 1 97.81 86 LEU B CA 1
ATOM 1459 C C . LEU B 1 86 ? -0.616 -11.086 -13.906 1 97.81 86 LEU B C 1
ATOM 1461 O O . LEU B 1 86 ? -1.213 -11.992 -13.32 1 97.81 86 LEU B O 1
ATOM 1465 N N . VAL B 1 87 ? 0.023 -11.227 -15.008 1 97.31 87 VAL B N 1
ATOM 1466 C CA . VAL B 1 87 ? 0.031 -12.516 -15.703 1 97.31 87 VAL B CA 1
ATOM 1467 C C . VAL B 1 87 ? 1.219 -13.352 -15.234 1 97.31 87 VAL B C 1
ATOM 1469 O O . VAL B 1 87 ? 1.094 -14.562 -15.031 1 97.31 87 VAL B O 1
ATOM 1472 N N . ASP B 1 88 ? 2.34 -12.664 -15.094 1 98.06 88 ASP B N 1
ATOM 1473 C CA . ASP B 1 88 ? 3.523 -13.43 -14.711 1 98.06 88 ASP B CA 1
ATOM 1474 C C . ASP B 1 88 ? 4.625 -12.508 -14.188 1 98.06 88 ASP B C 1
ATOM 1476 O O . ASP B 1 88 ? 4.652 -11.32 -14.508 1 98.06 88 ASP B O 1
ATOM 1480 N N . LEU B 1 89 ? 5.5 -13.086 -13.391 1 98.25 89 LEU B N 1
ATOM 1481 C CA . LEU B 1 89 ? 6.738 -12.445 -12.953 1 98.25 89 LEU B CA 1
ATOM 1482 C C . LEU B 1 89 ? 7.957 -13.195 -13.484 1 98.25 89 LEU B C 1
ATOM 1484 O O . LEU B 1 89 ? 8.047 -14.414 -13.344 1 98.25 89 LEU B O 1
ATOM 1488 N N . ASP B 1 90 ? 8.789 -12.477 -14.094 1 98.12 90 ASP B N 1
ATOM 1489 C CA . ASP B 1 90 ? 10.07 -13.062 -14.5 1 98.12 90 ASP B CA 1
ATOM 1490 C C . ASP B 1 90 ? 11.055 -13.078 -13.336 1 98.12 90 ASP B C 1
ATOM 1492 O O . ASP B 1 90 ? 11.664 -12.055 -13.016 1 98.12 90 ASP B O 1
ATOM 1496 N N . LEU B 1 91 ? 11.258 -14.266 -12.75 1 97 91 LEU B N 1
ATOM 1497 C CA . LEU B 1 91 ? 12.055 -14.391 -11.531 1 97 91 LEU B CA 1
ATOM 1498 C C . LEU B 1 91 ? 13.492 -14.781 -11.867 1 97 91 LEU B C 1
ATOM 1500 O O . LEU B 1 91 ? 14.273 -15.102 -10.969 1 97 91 LEU B O 1
ATOM 1504 N N . SER B 1 92 ? 13.906 -14.766 -13.07 1 95.31 92 SER B N 1
ATOM 1505 C CA . SER B 1 92 ? 15.211 -15.25 -13.516 1 95.31 92 SER B CA 1
ATOM 1506 C C . SER B 1 92 ? 16.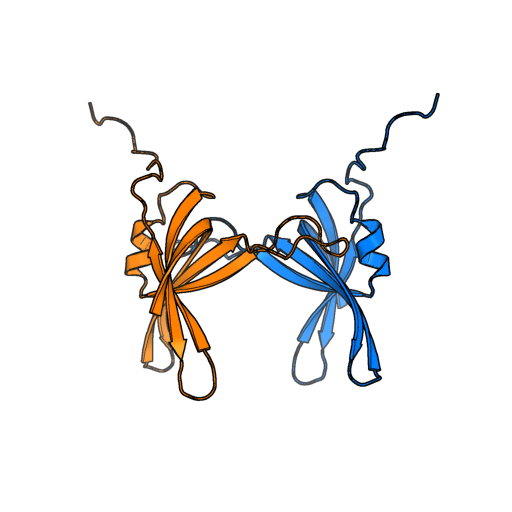344 -14.422 -12.906 1 95.31 92 SER B C 1
ATOM 1508 O O . SER B 1 92 ? 17.438 -14.938 -12.688 1 95.31 92 SER B O 1
ATOM 1510 N N . LYS B 1 93 ? 16.062 -13.125 -12.578 1 91.81 93 LYS B N 1
ATOM 1511 C CA . LYS B 1 93 ? 17.109 -12.234 -12.086 1 91.81 93 LYS B CA 1
ATOM 1512 C C . LYS B 1 93 ? 17.016 -12.062 -10.578 1 91.81 93 LYS B C 1
ATOM 1514 O O . LYS B 1 93 ? 17.781 -11.289 -9.984 1 91.81 93 LYS B O 1
ATOM 1519 N N . VAL B 1 94 ? 16.062 -12.773 -9.992 1 90.94 94 VAL B N 1
ATOM 1520 C CA . VAL B 1 94 ? 15.844 -12.609 -8.555 1 90.94 94 VAL B CA 1
ATOM 1521 C C . VAL B 1 94 ? 16.641 -13.68 -7.797 1 90.94 94 VAL B C 1
ATOM 1523 O O . VAL B 1 94 ? 16.578 -14.859 -8.133 1 90.94 94 VAL B O 1
ATOM 1526 N N . SER B 1 95 ? 17.75 -13.328 -7.172 1 73.12 95 SER B N 1
ATOM 1527 C CA . SER B 1 95 ? 18.641 -14.258 -6.492 1 73.12 95 SER B CA 1
ATOM 1528 C C . SER B 1 95 ? 17.906 -15.086 -5.449 1 73.12 95 SER B C 1
ATOM 1530 O O . SER B 1 95 ? 17.125 -14.547 -4.66 1 73.12 95 SER B O 1
ATOM 1532 N N . GLN B 1 96 ? 17.688 -16.281 -5.688 1 64.12 96 GLN B N 1
ATOM 1533 C CA . GLN B 1 96 ? 17.141 -17.203 -4.695 1 64.12 96 GLN B CA 1
ATOM 1534 C C . GLN B 1 96 ? 18.141 -17.484 -3.578 1 64.12 96 GLN B C 1
ATOM 1536 O O . GLN B 1 96 ? 19.328 -17.672 -3.836 1 64.12 96 GLN B O 1
ATOM 1541 N N . SER B 1 97 ? 18.016 -16.766 -2.43 1 52.69 97 SER B N 1
ATOM 1542 C CA . SER B 1 97 ? 18.906 -17.25 -1.377 1 52.69 97 SER B CA 1
ATOM 1543 C C . SER B 1 97 ? 19.031 -18.781 -1.435 1 52.69 97 SER B C 1
ATOM 1545 O O . SER B 1 97 ? 18.078 -19.5 -1.162 1 52.69 97 SER B O 1
ATOM 1547 N N . THR B 1 98 ? 19.531 -19.344 -2.361 1 44.94 98 THR B N 1
ATOM 1548 C CA . THR B 1 98 ? 19.844 -20.766 -2.377 1 44.94 98 THR B CA 1
ATOM 1549 C C . THR B 1 98 ? 20.281 -21.234 -0.991 1 44.94 98 THR B C 1
ATOM 1551 O O . THR B 1 98 ? 21.188 -20.656 -0.386 1 44.94 98 THR B O 1
ATOM 1554 N N . SER B 1 99 ? 19.391 -21.828 -0.1 1 41.28 99 SER B N 1
ATOM 1555 C CA . SER B 1 99 ? 19.953 -22.641 0.969 1 41.28 99 SER B CA 1
ATOM 1556 C C . SER B 1 99 ? 21.297 -23.234 0.561 1 41.28 99 SER B C 1
ATOM 1558 O O . SER B 1 99 ? 21.453 -23.734 -0.556 1 41.28 99 SER B O 1
ATOM 1560 N N . ALA B 1 100 ? 22.484 -23.047 1.224 1 41.47 100 ALA B N 1
ATOM 1561 C CA . ALA B 1 100 ? 23.797 -23.688 1.134 1 41.47 100 ALA B CA 1
ATOM 1562 C C . ALA B 1 100 ? 23.688 -25.125 0.646 1 41.47 100 ALA B C 1
ATOM 1564 O O . ALA B 1 100 ? 22.641 -25.766 0.805 1 41.47 100 ALA B O 1
ATOM 1565 N N . LYS B 1 101 ? 24.844 -25.734 0.124 1 37.41 101 LYS B N 1
ATOM 1566 C CA . LYS B 1 101 ? 25.625 -26.891 -0.318 1 37.41 101 LYS B CA 1
ATOM 1567 C C . LYS B 1 101 ? 25.453 -28.062 0.652 1 37.41 101 LYS B C 1
ATOM 1569 O O . LYS B 1 101 ? 25.875 -27.969 1.811 1 37.41 101 LYS B O 1
ATOM 1574 N N . LEU B 1 102 ? 24.453 -28.812 0.76 1 32.91 102 LEU B N 1
ATOM 1575 C CA . LEU B 1 102 ? 24.703 -30.156 1.25 1 32.91 102 LEU B CA 1
ATOM 1576 C C . LEU B 1 102 ? 25.969 -30.734 0.609 1 32.91 102 LEU B C 1
ATOM 1578 O O . LEU B 1 102 ? 25.953 -31.094 -0.574 1 32.91 102 LEU B O 1
ATOM 1582 N N . ALA B 1 103 ? 27.156 -30.047 0.68 1 29.22 103 ALA B N 1
ATOM 1583 C CA . ALA B 1 103 ? 28.312 -30.938 0.736 1 29.22 103 ALA B CA 1
ATOM 1584 C C . ALA B 1 103 ? 28.344 -31.703 2.053 1 29.22 103 ALA B C 1
ATOM 1586 O O . ALA B 1 103 ? 27.953 -31.188 3.098 1 29.22 103 ALA B O 1
#

pLDDT: mean 89.21, std 15.09, range [29.08, 98.25]

Organism: Acinetobacter baumannii (strain ATCC 19606 / DSM 30007 / JCM 6841 / CCUG 19606 / CIP 70.34 / NBRC 109757 / NCIMB 12457 / NCTC 12156 / 81) (NCBI:txid575584)

Solvent-accessible surface area (backbone atoms only — not comparable to full-atom values): 11767 Å² total; per-residue (Å²): 100,77,48,76,43,80,42,42,37,28,22,37,35,43,45,73,52,69,57,94,86,42,74,47,57,25,14,38,37,22,27,58,48,86,68,76,90,48,97,45,48,40,70,47,40,48,38,76,42,51,32,65,32,41,71,55,38,68,76,50,62,74,42,66,64,65,41,64,34,45,31,37,32,33,54,47,70,74,90,85,53,74,44,77,37,47,74,45,71,50,60,88,80,48,72,60,70,67,79,80,80,86,118,100,78,48,76,43,82,41,42,38,30,23,38,35,44,44,74,53,69,57,94,83,40,74,48,57,25,12,40,37,21,26,57,48,84,67,76,91,47,96,44,49,42,70,46,42,48,40,75,43,50,32,65,34,40,72,54,38,66,75,48,62,76,44,65,62,65,42,64,34,47,31,37,33,33,53,47,70,74,91,84,52,77,46,78,36,47,74,45,71,50,60,87,79,47,72,60,71,65,79,81,77,88,116

Foldseek 3Di:
DKDKDKWWWAAKDWDFDDDPRDTDFWMKTKTWDDDPDDPPDDDTDIDIATEGGCVQVVVPVQFDPGDMWMWMWDWDDPPPDIDIHTHDTDCVPGDRPPDDDPD/DKDKDKWWWAAKDWDFDDDPRDTDFWMKTKTWDDDPDDPVDDDTDIDIATEGGCVQVVVPVQFDPGDMWMWMWDWDDPPPDIDIHTHDTDCVPGDRPPDDDPD